Protein AF-A0A7J3ZJX0-F1 (afdb_monomer)

Solvent-accessible surface area (backbone atoms only — not comparable to full-atom values): 11238 Å² total; per-residue (Å²): 121,45,32,30,50,45,56,59,28,69,70,56,39,52,55,40,50,50,52,37,55,56,54,71,55,71,66,44,68,65,98,60,76,97,60,95,64,52,84,36,18,43,34,36,23,40,77,85,65,48,72,67,42,67,72,43,80,49,52,62,45,98,81,49,51,61,77,70,50,46,50,53,51,54,28,50,48,68,78,39,88,50,36,71,34,36,31,31,3,29,26,76,50,93,77,46,28,18,33,21,31,29,43,72,89,38,68,57,46,74,54,74,33,40,68,68,53,52,50,54,50,51,45,54,58,69,70,47,59,55,74,40,60,39,38,25,30,37,21,44,94,90,42,38,68,60,35,50,53,53,38,50,52,42,30,71,77,57,73,38,56,61,42,79,38,76,59,86,64,83,69,75,84,85,78,68,54,68,66,58,54,63,48,55,71,38,73,54,38,48,47,0,43,51,35,40,68,56,76,83,82,128

Structure (mmCIF, N/CA/C/O backbone):
data_AF-A0A7J3ZJX0-F1
#
_entry.id   AF-A0A7J3ZJX0-F1
#
loop_
_atom_site.group_PDB
_atom_site.id
_atom_site.type_symbol
_atom_site.label_atom_id
_atom_site.label_alt_id
_atom_site.label_comp_id
_atom_site.label_asym_id
_atom_site.label_entity_id
_atom_site.label_seq_id
_atom_site.pdbx_PDB_ins_code
_atom_site.Cartn_x
_atom_site.Cartn_y
_atom_site.Cartn_z
_atom_site.occupancy
_atom_site.B_iso_or_equiv
_atom_site.auth_seq_id
_atom_site.auth_comp_id
_atom_site.auth_asym_id
_atom_site.auth_atom_id
_atom_site.pdbx_PDB_model_num
ATOM 1 N N . MET A 1 1 ? -18.545 -9.000 7.083 1.00 61.09 1 MET A N 1
ATOM 2 C CA . MET A 1 1 ? -18.419 -8.241 8.341 1.00 61.09 1 MET A CA 1
ATOM 3 C C . MET A 1 1 ? -18.329 -6.756 8.022 1.00 61.09 1 MET A C 1
ATOM 5 O O . MET A 1 1 ? -17.666 -6.407 7.046 1.00 61.09 1 MET A O 1
ATOM 9 N N . VAL A 1 2 ? -19.044 -5.906 8.759 1.00 62.06 2 VAL A N 1
ATOM 10 C CA . VAL A 1 2 ? -19.057 -4.448 8.549 1.00 62.06 2 VAL A CA 1
ATOM 11 C C . VAL A 1 2 ? -18.420 -3.804 9.768 1.00 62.06 2 VAL A C 1
ATOM 13 O O . VAL A 1 2 ? -18.942 -3.954 10.864 1.00 62.06 2 VAL A O 1
ATOM 16 N N . VAL A 1 3 ? -17.316 -3.083 9.570 1.00 68.38 3 VAL A N 1
ATOM 17 C CA . VAL A 1 3 ? -16.652 -2.356 10.657 1.00 68.38 3 VAL A CA 1
ATOM 18 C C . VAL A 1 3 ? -17.338 -1.011 10.859 1.00 68.38 3 VAL A C 1
ATOM 20 O O . VAL A 1 3 ? -17.656 -0.307 9.897 1.00 68.38 3 VAL A O 1
ATOM 23 N N . VAL A 1 4 ? -17.562 -0.641 12.113 1.00 65.94 4 VAL A N 1
ATOM 24 C CA . VAL A 1 4 ? -18.000 0.694 12.512 1.00 65.94 4 VAL A CA 1
ATOM 25 C C . VAL A 1 4 ? -16.765 1.509 12.880 1.00 65.94 4 VAL A C 1
ATOM 27 O O . VAL A 1 4 ? -15.948 1.070 13.687 1.00 65.94 4 VAL A O 1
ATOM 30 N N . VAL A 1 5 ? -16.625 2.693 12.287 1.00 71.25 5 VAL A N 1
ATOM 31 C CA . VAL A 1 5 ? -15.487 3.590 12.503 1.00 71.25 5 VAL A CA 1
ATOM 32 C C . VAL A 1 5 ? -15.982 4.878 13.147 1.00 71.25 5 VAL A C 1
ATOM 34 O O . VAL A 1 5 ? -16.801 5.600 12.579 1.00 71.25 5 VAL A O 1
ATOM 37 N N . ALA A 1 6 ? -15.449 5.176 14.325 1.00 67.56 6 ALA A N 1
ATOM 38 C CA . ALA A 1 6 ? -15.690 6.403 15.066 1.00 67.56 6 ALA A CA 1
ATOM 39 C C . ALA A 1 6 ? -14.419 7.257 15.062 1.00 67.56 6 ALA A C 1
ATOM 41 O O . ALA A 1 6 ? -13.360 6.765 15.439 1.00 67.56 6 ALA A O 1
ATOM 42 N N . VAL A 1 7 ? -14.511 8.525 14.645 1.00 68.00 7 VAL A N 1
ATOM 43 C CA . VAL A 1 7 ? -13.369 9.455 14.610 1.00 68.00 7 VAL A CA 1
ATOM 44 C C . VAL A 1 7 ? -13.776 10.786 15.226 1.00 68.00 7 VAL A C 1
ATOM 46 O O . VAL A 1 7 ? -14.720 11.419 14.761 1.00 68.00 7 VAL A O 1
ATOM 49 N N . VAL A 1 8 ? -13.045 11.236 16.245 1.00 65.94 8 VAL A N 1
ATOM 50 C CA . VAL A 1 8 ? -13.408 12.456 16.990 1.00 65.94 8 VAL A CA 1
ATOM 51 C C . VAL A 1 8 ? -12.958 13.738 16.273 1.00 65.94 8 VAL A C 1
ATOM 53 O O . VAL A 1 8 ? -13.567 14.791 16.437 1.00 65.94 8 VAL A O 1
ATOM 56 N N . ASN A 1 9 ? -11.903 13.683 15.448 1.00 69.12 9 ASN A N 1
ATOM 57 C CA . ASN A 1 9 ? -11.441 14.834 14.659 1.00 69.12 9 ASN A CA 1
ATOM 58 C C . ASN A 1 9 ? -12.080 14.857 13.249 1.00 69.12 9 ASN A C 1
ATOM 60 O O . ASN A 1 9 ? -11.816 13.946 12.459 1.00 69.12 9 ASN A O 1
ATOM 64 N N . PRO A 1 10 ? -12.812 15.924 12.860 1.00 69.25 10 PRO A N 1
ATOM 65 C CA . PRO A 1 10 ? -13.463 16.009 11.548 1.00 69.25 10 PRO A CA 1
ATOM 66 C C . PRO A 1 10 ? -12.514 15.945 10.340 1.00 69.25 10 PRO A C 1
ATOM 68 O O . PRO A 1 10 ? -12.839 15.325 9.330 1.00 69.25 10 PRO A O 1
ATOM 71 N N . ARG A 1 11 ? -11.321 16.553 10.414 1.00 70.81 11 ARG A N 1
ATOM 72 C CA . ARG A 1 11 ? -10.334 16.517 9.316 1.00 70.81 11 ARG A CA 1
ATOM 73 C C . ARG A 1 11 ? -9.742 15.119 9.154 1.00 70.81 11 ARG A C 1
ATOM 75 O O . ARG A 1 11 ? -9.608 14.640 8.031 1.00 70.81 11 ARG A O 1
ATOM 82 N N . ALA A 1 12 ? -9.412 14.461 10.265 1.00 70.19 12 ALA A N 1
ATOM 83 C CA . ALA A 1 12 ? -8.942 13.077 10.257 1.00 70.19 12 ALA A CA 1
ATOM 84 C C . ALA A 1 12 ? -10.014 12.131 9.701 1.00 70.19 12 ALA A C 1
ATOM 86 O O . ALA A 1 12 ? -9.705 11.262 8.888 1.00 70.19 12 ALA A O 1
ATOM 87 N N . PHE A 1 13 ? -11.277 12.357 10.075 1.00 76.25 13 PHE A N 1
ATOM 88 C CA . PHE A 1 13 ? -12.414 11.595 9.574 1.00 76.25 13 PHE A CA 1
ATOM 89 C C . PHE A 1 13 ? -12.549 11.693 8.054 1.00 76.25 13 PHE A C 1
ATOM 91 O O . PHE A 1 13 ? -12.689 10.667 7.394 1.00 76.25 13 PHE A O 1
ATOM 98 N N . VAL A 1 14 ? -12.463 12.901 7.483 1.00 77.62 14 VAL A N 1
ATOM 99 C CA . VAL A 1 14 ? -12.551 13.092 6.025 1.00 77.62 14 VAL A CA 1
ATOM 100 C C . VAL A 1 14 ? -11.437 12.334 5.304 1.00 77.62 14 VAL A C 1
ATOM 102 O O . VAL A 1 14 ? -11.733 11.577 4.381 1.00 77.62 14 VAL A O 1
ATOM 105 N N . ARG A 1 15 ? -10.186 12.458 5.764 1.00 76.81 15 ARG A N 1
ATOM 106 C CA . ARG A 1 15 ? -9.038 11.780 5.137 1.00 76.81 15 ARG A CA 1
ATOM 107 C C . ARG A 1 15 ? -9.135 10.258 5.251 1.00 76.81 15 ARG A C 1
ATOM 109 O O . ARG A 1 15 ? -8.887 9.554 4.277 1.00 76.81 15 ARG A O 1
ATOM 116 N N . LEU A 1 16 ? -9.528 9.743 6.419 1.00 79.12 16 LEU A N 1
ATOM 117 C CA . LEU A 1 16 ? -9.731 8.309 6.620 1.00 79.12 16 LEU A CA 1
ATOM 118 C C . LEU A 1 16 ? -10.874 7.785 5.748 1.00 79.12 16 LEU A C 1
ATOM 120 O O . LEU A 1 16 ? -10.710 6.777 5.070 1.00 79.12 16 LEU A O 1
ATOM 124 N N . ARG A 1 17 ? -12.009 8.492 5.702 1.00 82.25 17 ARG A N 1
ATOM 125 C CA . ARG A 1 17 ? -13.135 8.163 4.819 1.00 82.25 17 ARG A CA 1
ATOM 126 C C . ARG A 1 17 ? -12.700 8.078 3.364 1.00 82.25 17 ARG A C 1
ATOM 128 O O . ARG A 1 17 ? -13.092 7.143 2.673 1.00 82.25 17 ARG A O 1
ATOM 135 N N . GLU A 1 18 ? -11.946 9.060 2.884 1.00 82.50 18 GLU A N 1
ATOM 136 C CA . GLU A 1 18 ? -11.461 9.087 1.503 1.00 82.50 18 GLU A CA 1
ATOM 137 C C . GLU A 1 18 ? -10.536 7.908 1.210 1.00 82.50 18 GLU A C 1
ATOM 139 O O . GLU A 1 18 ? -10.727 7.240 0.195 1.00 82.50 18 GLU A O 1
ATOM 144 N N . ALA A 1 19 ? -9.617 7.579 2.121 1.00 82.38 19 ALA A N 1
ATOM 145 C CA . ALA A 1 19 ? -8.753 6.410 1.980 1.00 82.38 19 ALA A CA 1
ATOM 146 C C . ALA A 1 19 ? -9.547 5.093 1.979 1.00 82.38 19 ALA A C 1
ATOM 148 O O . ALA A 1 19 ? -9.358 4.266 1.092 1.00 82.38 19 ALA A O 1
ATOM 149 N N . LEU A 1 20 ? -10.482 4.910 2.919 1.00 83.44 20 LEU A N 1
ATOM 150 C CA . LEU A 1 20 ? -11.306 3.700 3.006 1.00 83.44 20 LEU A CA 1
ATOM 151 C C . LEU A 1 20 ? -12.207 3.528 1.778 1.00 83.44 20 LEU A C 1
ATOM 153 O O . LEU A 1 20 ? -12.259 2.441 1.202 1.00 83.44 20 LEU A O 1
ATOM 157 N N . ARG A 1 21 ? -12.865 4.604 1.323 1.00 83.31 21 ARG A N 1
ATOM 158 C CA . ARG A 1 21 ? -13.655 4.593 0.080 1.00 83.31 21 ARG A CA 1
ATOM 159 C C . ARG A 1 21 ? -12.774 4.328 -1.136 1.00 83.31 21 ARG A C 1
ATOM 161 O O . ARG A 1 21 ? -13.152 3.537 -1.993 1.00 83.31 21 ARG A O 1
ATOM 168 N N . GLY A 1 22 ? -11.595 4.943 -1.184 1.00 80.50 22 GLY A N 1
ATOM 169 C CA . GLY A 1 22 ? -10.592 4.742 -2.228 1.00 80.50 22 GLY A CA 1
ATOM 170 C C . GLY A 1 22 ? -9.966 3.346 -2.241 1.00 80.50 22 GLY A C 1
ATOM 171 O O . GLY A 1 22 ? -9.249 3.040 -3.195 1.00 80.50 22 GLY A O 1
ATOM 172 N N . LEU A 1 23 ? -10.243 2.524 -1.220 1.00 83.62 23 LEU A N 1
ATOM 173 C CA . LEU A 1 23 ? -9.885 1.106 -1.092 1.00 83.62 23 LEU A CA 1
ATOM 174 C C . LEU A 1 23 ? -11.114 0.171 -1.122 1.00 83.62 23 LEU A C 1
ATOM 176 O O . LEU A 1 23 ? -10.976 -1.035 -0.937 1.00 83.62 23 LEU A O 1
ATOM 180 N N . GLY A 1 24 ? -12.312 0.705 -1.397 1.00 79.69 24 GLY A N 1
ATOM 181 C CA . GLY A 1 24 ? -13.536 -0.083 -1.561 1.00 79.69 24 GLY A CA 1
ATOM 182 C C . GLY A 1 24 ? -14.047 -0.702 -0.259 1.00 79.69 24 GLY A C 1
ATOM 183 O O . GLY A 1 24 ? -14.857 -1.628 -0.292 1.00 79.69 24 GLY A O 1
ATOM 184 N N . LEU A 1 25 ? -13.578 -0.217 0.894 1.00 81.38 25 LEU A N 1
ATOM 185 C CA . LEU A 1 25 ? -13.969 -0.756 2.187 1.00 81.38 25 LEU A CA 1
ATOM 186 C C . LEU A 1 25 ? -15.330 -0.193 2.607 1.00 81.38 25 LEU A C 1
ATOM 188 O O . LEU A 1 25 ? -15.512 1.018 2.738 1.00 81.38 25 LEU A O 1
ATOM 192 N N . VAL A 1 26 ? -16.286 -1.092 2.845 1.00 80.31 26 VAL A N 1
ATOM 193 C CA . VAL A 1 26 ? -17.600 -0.748 3.397 1.00 80.31 26 VAL A CA 1
ATOM 194 C C . VAL A 1 26 ? -17.487 -0.647 4.915 1.00 80.31 26 VAL A C 1
ATOM 196 O O . VAL A 1 26 ? -17.068 -1.597 5.577 1.00 80.31 26 VAL A O 1
ATOM 199 N N . TYR A 1 27 ? -17.884 0.497 5.463 1.00 76.38 27 TYR A N 1
ATOM 200 C CA . TYR A 1 27 ? -17.902 0.755 6.898 1.00 76.38 27 TYR A CA 1
ATOM 201 C C . TYR A 1 27 ? -19.131 1.584 7.283 1.00 76.38 27 TYR A C 1
ATOM 203 O O . TYR A 1 27 ? -19.761 2.217 6.432 1.00 76.38 27 TYR A O 1
ATOM 211 N N . LYS A 1 28 ? -19.472 1.576 8.571 1.00 75.31 28 LYS A N 1
ATOM 212 C CA . LYS A 1 28 ? -20.529 2.412 9.153 1.00 75.31 28 LYS A CA 1
ATOM 213 C C . LYS A 1 28 ? -19.925 3.478 10.058 1.00 75.31 28 LYS A C 1
ATOM 215 O O . LYS A 1 28 ? -18.863 3.278 10.638 1.00 75.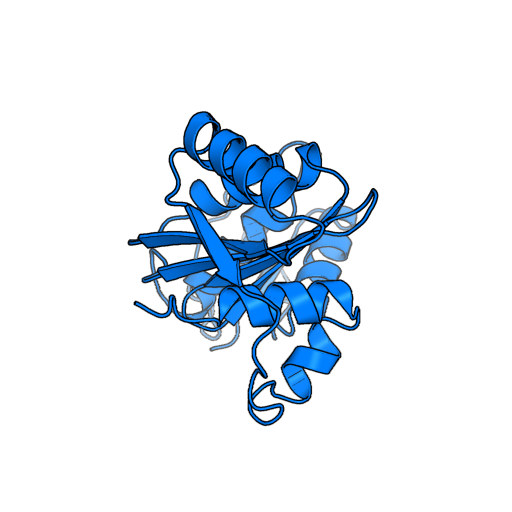31 28 LYS A O 1
ATOM 220 N N . VAL A 1 29 ? -20.621 4.599 10.190 1.00 76.69 29 VAL A N 1
ATOM 221 C CA . VAL A 1 29 ? -20.308 5.646 11.169 1.00 76.69 29 VAL A CA 1
ATOM 222 C C . VAL A 1 29 ? -21.460 5.655 12.164 1.00 76.69 29 VAL A C 1
ATOM 224 O O . VAL A 1 29 ? -22.605 5.694 11.713 1.00 76.69 29 VAL A O 1
ATOM 227 N N . PRO A 1 30 ? -21.204 5.547 13.474 1.00 70.38 30 PRO A N 1
ATOM 228 C CA . PRO A 1 30 ? -22.279 5.514 14.450 1.00 70.38 30 PRO A CA 1
ATOM 229 C C . PRO A 1 30 ? -22.837 6.927 14.666 1.00 70.38 30 PRO A C 1
ATOM 231 O O . PRO A 1 30 ? -22.084 7.901 14.651 1.00 70.38 30 PRO A O 1
ATOM 234 N N . ASP A 1 31 ? -24.144 7.038 14.919 1.00 68.06 31 ASP A N 1
ATOM 235 C CA . ASP A 1 31 ? -24.803 8.329 15.185 1.00 68.06 31 ASP A CA 1
ATOM 236 C C . ASP A 1 31 ? -24.306 8.986 16.480 1.00 68.06 31 ASP A C 1
ATOM 238 O O . ASP A 1 31 ? -24.386 10.203 16.656 1.00 68.06 31 ASP A O 1
ATOM 242 N N . ARG A 1 32 ? -23.805 8.170 17.414 1.00 67.12 32 ARG A N 1
ATOM 243 C CA . ARG A 1 32 ? -23.225 8.595 18.689 1.00 67.12 32 ARG A CA 1
ATOM 244 C C . ARG A 1 32 ? -21.995 7.757 18.996 1.00 67.12 32 ARG A C 1
ATOM 246 O O . ARG A 1 32 ? -21.961 6.566 18.696 1.00 67.12 32 ARG A O 1
ATOM 253 N N . LEU A 1 33 ? -21.001 8.374 19.626 1.00 64.69 33 LEU A N 1
ATOM 254 C CA . LEU A 1 33 ? -19.852 7.650 20.153 1.00 64.69 33 LEU A CA 1
ATOM 255 C C . LEU A 1 33 ? -20.305 6.851 21.384 1.00 64.69 33 LEU A C 1
ATOM 257 O O . LEU A 1 33 ? -20.827 7.458 22.317 1.00 64.69 33 LEU A O 1
ATOM 261 N N . PRO A 1 34 ? -20.120 5.521 21.419 1.00 60.94 34 PRO A N 1
ATOM 262 C CA . PRO A 1 34 ? -20.515 4.725 22.579 1.00 60.94 34 PRO A CA 1
ATOM 263 C C . PRO A 1 34 ? -19.570 4.897 23.787 1.00 60.94 34 PRO A C 1
ATOM 265 O O . PRO A 1 34 ? -19.819 4.306 24.831 1.00 60.94 34 PRO A O 1
ATOM 268 N N . TYR A 1 35 ? -18.505 5.703 23.659 1.00 63.69 35 TYR A N 1
ATOM 269 C CA . TYR A 1 35 ? -17.498 5.975 24.690 1.00 63.69 35 TYR A CA 1
ATOM 270 C C . TYR A 1 35 ? -16.981 7.417 24.600 1.00 63.69 35 TYR A C 1
ATOM 272 O O . TYR A 1 35 ? -17.070 8.063 23.552 1.00 63.69 35 TYR A O 1
ATOM 280 N N . GLU A 1 36 ? -16.361 7.890 25.681 1.00 66.44 36 GLU A N 1
ATOM 281 C CA . GLU A 1 36 ? -15.629 9.159 25.730 1.00 66.44 36 GLU A CA 1
ATOM 282 C C . GLU A 1 36 ? -14.258 9.032 25.042 1.00 66.44 36 GLU A C 1
ATOM 284 O O . GLU A 1 36 ? -13.223 8.917 25.695 1.00 66.44 36 GLU A O 1
ATOM 289 N N . CYS A 1 37 ? -14.230 9.040 23.708 1.00 66.31 37 CYS A N 1
ATOM 290 C CA . CYS A 1 37 ? -12.967 9.195 22.984 1.00 66.31 37 CYS A CA 1
ATOM 291 C C . CYS A 1 37 ? -12.569 10.691 22.924 1.00 66.31 37 CYS A C 1
ATOM 293 O O . CYS A 1 37 ? -13.406 11.580 22.734 1.00 66.31 37 CYS A O 1
ATOM 295 N N . LYS A 1 38 ? -11.273 10.989 23.049 1.00 65.06 38 LYS A N 1
ATOM 296 C CA . LYS A 1 38 ? -10.720 12.355 22.990 1.00 65.06 38 LYS A CA 1
ATOM 297 C C . LYS A 1 38 ? -10.564 12.851 21.546 1.00 65.06 38 LYS A C 1
ATOM 299 O O . LYS A 1 38 ? -10.527 12.053 20.607 1.00 65.06 38 LYS A O 1
ATOM 304 N N . PRO A 1 39 ? -10.405 14.170 21.324 1.00 62.47 39 PRO A N 1
ATOM 305 C CA . PRO A 1 39 ? -10.048 14.693 20.010 1.00 62.47 39 PRO A CA 1
ATOM 306 C C . PRO A 1 39 ? -8.841 13.966 19.400 1.00 62.47 39 PRO A C 1
ATOM 308 O O . PRO A 1 39 ? -7.803 13.818 20.045 1.00 62.47 39 PRO A O 1
ATOM 311 N N . ASN A 1 40 ? -8.979 13.588 18.125 1.00 58.59 40 ASN A N 1
ATOM 312 C CA . ASN A 1 40 ? -8.038 12.792 17.322 1.00 58.59 40 ASN A CA 1
ATOM 313 C C . ASN A 1 40 ? -8.031 11.283 17.571 1.00 58.59 40 ASN A C 1
ATOM 315 O O . ASN A 1 40 ? -7.334 10.606 16.834 1.00 58.59 40 ASN A O 1
ATOM 319 N N . GLU A 1 41 ? -8.803 10.744 18.511 1.00 66.69 41 GLU A N 1
ATOM 320 C CA . GLU A 1 41 ? -8.867 9.293 18.713 1.00 66.69 41 GLU A CA 1
ATOM 321 C C . GLU A 1 41 ? -9.796 8.607 17.700 1.00 66.69 41 GLU A C 1
ATOM 323 O O . GLU A 1 41 ? -10.707 9.231 17.133 1.00 66.69 41 GLU A O 1
ATOM 328 N N . ILE A 1 42 ? -9.544 7.313 17.471 1.00 68.19 42 ILE A N 1
ATOM 329 C CA . ILE A 1 42 ? -10.337 6.448 16.593 1.00 68.19 42 ILE A CA 1
ATOM 330 C C . ILE A 1 42 ? -10.727 5.191 17.364 1.00 68.19 42 ILE A C 1
ATOM 332 O O . ILE A 1 42 ? -9.870 4.559 17.978 1.00 68.19 42 ILE A O 1
ATOM 336 N N . ALA A 1 43 ? -11.997 4.803 17.269 1.00 67.50 43 ALA A N 1
ATOM 337 C CA . ALA A 1 43 ? -12.486 3.523 17.767 1.00 67.50 43 ALA A CA 1
ATOM 338 C C . ALA A 1 43 ? -13.071 2.680 16.627 1.00 67.50 43 ALA A C 1
ATOM 340 O O . ALA A 1 43 ? -13.677 3.210 15.687 1.00 67.50 43 ALA A O 1
ATOM 341 N N . LEU A 1 44 ? -12.856 1.365 16.715 1.00 69.56 44 LEU A N 1
ATOM 342 C CA . LEU A 1 44 ? -13.290 0.378 15.729 1.00 69.56 44 LEU A CA 1
ATOM 343 C C . LEU A 1 44 ? -14.197 -0.650 16.400 1.00 69.56 44 LEU A C 1
ATOM 345 O O . LEU A 1 44 ? -13.806 -1.268 17.392 1.00 69.56 44 LEU A O 1
ATOM 349 N N . TYR A 1 45 ? -15.374 -0.868 15.822 1.00 64.75 45 TYR A N 1
ATOM 350 C CA . TYR A 1 45 ? -16.332 -1.862 16.303 1.00 64.75 45 TYR A CA 1
ATOM 351 C C . TYR A 1 45 ? -16.711 -2.831 15.197 1.00 64.75 45 TYR A C 1
ATOM 353 O O . TYR A 1 45 ? -16.670 -2.490 14.013 1.00 64.75 45 TYR A O 1
ATOM 361 N N . ASP A 1 46 ? -17.111 -4.028 15.596 1.00 61.94 46 ASP A N 1
ATOM 362 C CA . ASP A 1 46 ? -17.809 -4.953 14.717 1.00 61.94 46 ASP A CA 1
ATOM 363 C C . ASP A 1 46 ? -19.285 -4.549 14.575 1.00 61.94 46 ASP A C 1
ATOM 365 O O . ASP A 1 46 ? -19.790 -3.672 15.281 1.00 61.94 46 ASP A O 1
ATOM 369 N N . VAL A 1 47 ? -19.992 -5.217 13.670 1.00 62.88 47 VAL A N 1
ATOM 370 C CA . VAL A 1 47 ? -21.418 -5.046 13.400 1.00 62.88 47 VAL A CA 1
ATOM 371 C C . VAL A 1 47 ? -22.281 -5.238 14.652 1.00 62.88 47 VAL A C 1
ATOM 373 O O . VAL A 1 47 ? -23.297 -4.559 14.778 1.00 62.88 47 VAL A O 1
ATOM 376 N N . ASP A 1 48 ? -21.835 -6.072 15.596 1.00 62.78 48 ASP A N 1
ATOM 377 C CA . ASP A 1 48 ? -22.520 -6.356 16.865 1.00 62.78 48 ASP A CA 1
ATOM 378 C C . ASP A 1 48 ? -22.157 -5.360 17.985 1.00 62.78 48 ASP A C 1
ATOM 380 O O . ASP A 1 48 ? -22.485 -5.569 19.151 1.00 62.78 48 ASP A O 1
ATOM 384 N N . GLY A 1 49 ? -21.426 -4.285 17.665 1.00 53.91 49 GLY A N 1
ATOM 385 C CA . GLY A 1 49 ? -20.968 -3.291 18.641 1.00 53.91 49 GLY A CA 1
ATOM 386 C C . GLY A 1 49 ? -19.818 -3.774 19.529 1.00 53.91 49 GLY A C 1
ATOM 387 O O . GLY A 1 49 ? -19.376 -3.040 20.412 1.00 53.91 49 GLY A O 1
ATOM 388 N N . THR A 1 50 ? -19.296 -4.979 19.278 1.00 55.97 50 THR A N 1
ATOM 389 C CA . THR A 1 50 ? -18.108 -5.488 19.967 1.00 55.97 50 THR A CA 1
ATOM 390 C C . THR A 1 50 ? -16.909 -4.634 19.585 1.00 55.97 50 THR A C 1
ATOM 392 O O . THR A 1 50 ? -16.637 -4.394 18.408 1.00 55.97 50 THR A O 1
ATOM 395 N N . VAL A 1 51 ? -16.196 -4.159 20.600 1.00 58.81 51 VAL A N 1
ATOM 396 C CA . VAL A 1 51 ? -14.997 -3.342 20.448 1.00 58.81 51 VAL A CA 1
ATOM 397 C C . VAL A 1 51 ? -13.895 -4.205 19.832 1.00 58.81 51 VAL A C 1
ATOM 399 O O . VAL A 1 51 ? -13.356 -5.091 20.487 1.00 58.81 51 VAL A O 1
ATOM 402 N N . LEU A 1 52 ? -13.561 -3.953 18.564 1.00 58.69 52 LEU A N 1
ATOM 403 C CA . LEU A 1 52 ? -12.453 -4.626 17.870 1.00 58.69 52 LEU A CA 1
ATOM 404 C C . LEU A 1 52 ? -11.102 -3.970 18.197 1.00 58.69 52 LEU A C 1
ATOM 406 O O . LEU A 1 52 ? -10.042 -4.550 17.962 1.00 58.69 52 LEU A O 1
ATOM 410 N N . GLY A 1 53 ? -11.138 -2.757 18.751 1.00 57.19 53 GLY A N 1
ATOM 411 C CA . GLY A 1 53 ? -9.998 -2.065 19.335 1.00 57.19 53 GLY A CA 1
ATOM 412 C C . GLY A 1 53 ? -10.461 -0.957 20.279 1.00 57.19 53 GLY A C 1
ATOM 413 O O . GLY A 1 53 ? -11.456 -0.292 20.009 1.00 57.19 53 GLY A O 1
ATOM 414 N N . GLU A 1 54 ? -9.757 -0.772 21.394 1.00 53.94 54 GLU A N 1
ATOM 415 C CA . GLU A 1 54 ? -10.055 0.263 22.399 1.00 53.94 54 GLU A CA 1
ATOM 416 C C . GLU A 1 54 ? -9.944 1.685 21.805 1.00 53.94 54 GLU A C 1
ATOM 418 O O . GLU A 1 54 ? -9.331 1.834 20.742 1.00 53.94 54 GLU A O 1
ATOM 423 N N . CYS A 1 55 ? -10.484 2.729 22.476 1.00 53.28 55 CYS A N 1
ATOM 424 C CA . CYS A 1 55 ? -10.117 4.135 22.195 1.00 53.28 55 CYS A CA 1
ATOM 425 C C . CYS A 1 55 ? -8.598 4.246 22.424 1.00 53.28 55 CYS A C 1
ATOM 427 O O . CYS A 1 55 ? -8.121 4.617 23.494 1.00 53.28 55 CYS A O 1
ATOM 429 N N . LYS A 1 56 ? -7.805 3.854 21.431 1.00 48.03 56 LYS A N 1
ATOM 430 C CA . LYS A 1 56 ? -6.386 4.131 21.414 1.00 48.03 56 LYS A CA 1
ATOM 431 C C . LYS A 1 56 ? -6.290 5.581 21.011 1.00 48.03 56 LYS A C 1
ATOM 433 O O . LYS A 1 56 ? -6.882 5.996 20.010 1.00 48.03 56 LYS A O 1
ATOM 438 N N . THR A 1 57 ? -5.508 6.337 21.768 1.00 38.91 57 THR A N 1
ATOM 439 C CA . THR A 1 57 ? -5.019 7.638 21.339 1.00 38.91 57 THR A CA 1
ATOM 440 C C . THR A 1 57 ? -4.096 7.444 20.136 1.00 38.91 57 THR A C 1
ATOM 442 O O . THR A 1 57 ? -2.887 7.603 20.233 1.00 38.91 57 THR A O 1
ATOM 445 N N . ILE A 1 58 ? -4.656 7.050 18.992 1.00 42.19 58 ILE A N 1
ATOM 446 C CA . ILE A 1 58 ? -3.998 7.160 17.702 1.00 42.19 58 ILE A CA 1
ATOM 447 C C . ILE A 1 58 ? -4.026 8.646 17.446 1.00 42.19 58 ILE A C 1
ATOM 449 O O . ILE A 1 58 ? -5.056 9.195 17.068 1.00 42.19 58 ILE A O 1
ATOM 453 N N . ARG A 1 59 ? -2.933 9.338 17.757 1.00 35.81 59 ARG A N 1
ATOM 454 C CA . ARG A 1 59 ? -2.834 10.732 17.370 1.00 35.81 59 ARG A CA 1
ATOM 455 C C . ARG A 1 59 ? -2.769 10.712 15.853 1.00 35.81 59 ARG A C 1
ATOM 457 O O . ARG A 1 59 ? -1.678 10.654 15.303 1.00 35.81 59 ARG A O 1
ATOM 464 N N . VAL A 1 60 ? -3.898 10.967 15.188 1.00 43.03 60 VAL A N 1
ATOM 465 C CA . VAL A 1 60 ? -3.897 11.545 13.832 1.00 43.03 60 VAL A CA 1
ATOM 466 C C . VAL A 1 60 ? -3.386 12.998 13.902 1.00 43.03 60 VAL A C 1
ATOM 468 O O . VAL A 1 60 ? -3.941 13.929 13.324 1.00 43.03 60 VAL A O 1
ATOM 471 N N . ALA A 1 61 ? -2.327 13.227 14.682 1.00 33.28 61 ALA A N 1
ATOM 472 C CA . ALA A 1 61 ? -1.357 14.248 14.391 1.00 33.28 61 ALA A CA 1
ATOM 473 C C . ALA A 1 61 ? -0.765 13.901 13.026 1.00 33.28 61 ALA A C 1
ATOM 475 O O . ALA A 1 61 ? -0.743 12.747 12.610 1.00 33.28 61 ALA A O 1
ATOM 476 N N . SER A 1 62 ? -0.217 14.894 12.352 1.00 40.81 62 SER A N 1
ATOM 477 C CA . SER A 1 62 ? 0.568 14.740 11.128 1.00 40.81 62 SER A CA 1
ATOM 478 C C . SER A 1 62 ? 1.648 13.634 11.144 1.00 40.81 62 SER A C 1
ATOM 480 O O . SER A 1 62 ? 2.222 13.386 10.089 1.00 40.81 62 SER A O 1
ATOM 482 N N . ALA A 1 63 ? 1.934 12.999 12.289 1.00 34.25 63 ALA A N 1
ATOM 483 C CA . ALA A 1 63 ? 2.926 11.944 12.471 1.00 34.25 63 ALA A CA 1
ATOM 484 C C . ALA A 1 63 ? 2.404 10.502 12.266 1.00 34.25 63 ALA A C 1
ATOM 486 O O . ALA A 1 63 ? 3.150 9.714 11.699 1.00 34.25 63 ALA A O 1
ATOM 487 N N . GLU A 1 64 ? 1.163 10.153 12.648 1.00 50.66 64 GLU A N 1
ATOM 488 C CA . GLU A 1 64 ? 0.560 8.848 12.294 1.00 50.66 64 GLU A CA 1
ATOM 489 C C . GLU A 1 64 ? -0.389 9.058 11.110 1.00 50.66 64 GLU A C 1
ATOM 491 O O . GLU A 1 64 ? -1.436 9.709 11.197 1.00 50.66 64 GLU A O 1
ATOM 496 N N . SER A 1 65 ? 0.026 8.568 9.946 1.00 63.31 65 SER A N 1
ATOM 497 C CA . SER A 1 65 ? -0.707 8.764 8.695 1.00 63.31 65 SER A CA 1
ATOM 498 C C . SER A 1 65 ? -1.951 7.868 8.622 1.00 63.31 65 SER A C 1
ATOM 500 O O . SER A 1 65 ? -1.988 6.776 9.185 1.00 63.31 65 SER A O 1
ATOM 502 N N . VAL A 1 66 ? -2.976 8.290 7.871 1.00 67.38 66 VAL A N 1
ATOM 503 C CA . VAL A 1 66 ? -4.159 7.458 7.552 1.00 67.38 66 VAL A CA 1
ATOM 504 C C . VAL A 1 66 ? -3.762 6.060 7.054 1.00 67.38 66 VAL A C 1
ATOM 506 O O . VAL A 1 66 ? -4.423 5.074 7.379 1.00 67.38 66 VAL A O 1
ATOM 509 N N . ASP A 1 67 ? -2.635 5.963 6.353 1.00 68.00 67 ASP A N 1
ATOM 510 C CA . ASP A 1 67 ? -2.081 4.720 5.819 1.00 68.00 67 ASP A CA 1
ATOM 511 C C . ASP A 1 67 ? -1.642 3.707 6.898 1.00 68.00 67 ASP A C 1
ATOM 513 O O . ASP A 1 67 ? -1.503 2.530 6.591 1.00 68.00 67 ASP A O 1
ATOM 517 N N . GLU A 1 68 ? -1.436 4.111 8.157 1.00 73.94 68 GLU A N 1
ATOM 518 C CA . GLU A 1 68 ? -1.135 3.195 9.279 1.00 73.94 68 GLU A CA 1
ATOM 519 C C . GLU A 1 68 ? -2.394 2.650 9.960 1.00 73.94 68 GLU A C 1
ATOM 521 O O . GLU A 1 68 ? -2.377 1.587 10.588 1.00 73.94 68 GLU A O 1
ATOM 526 N N . ILE A 1 69 ? -3.504 3.382 9.852 1.00 77.25 69 ILE A N 1
ATOM 527 C CA . ILE A 1 69 ? -4.798 2.994 10.420 1.00 77.25 69 ILE A CA 1
ATOM 528 C C . ILE A 1 69 ? -5.504 2.007 9.494 1.00 77.25 69 ILE A C 1
ATOM 530 O O . ILE A 1 69 ? -6.113 1.046 9.962 1.00 77.25 69 ILE A O 1
ATOM 534 N N . VAL A 1 70 ? -5.400 2.217 8.182 1.00 83.06 70 VAL A N 1
ATOM 535 C CA . VAL A 1 70 ? -6.063 1.387 7.171 1.00 83.06 70 VAL A CA 1
ATOM 536 C C . VAL A 1 70 ? -5.762 -0.114 7.350 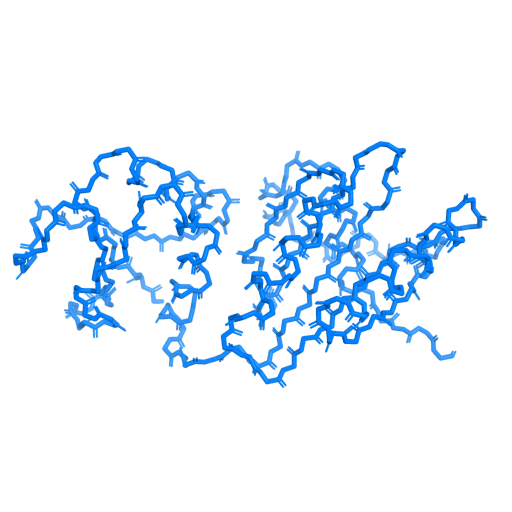1.00 83.06 70 VAL A C 1
ATOM 538 O O . VAL A 1 70 ? -6.722 -0.881 7.455 1.00 83.06 70 VAL A O 1
ATOM 541 N N . PRO A 1 71 ? -4.503 -0.580 7.486 1.00 86.00 71 PRO A N 1
ATOM 542 C CA . PRO A 1 71 ? -4.221 -2.004 7.680 1.00 86.00 71 PRO A CA 1
ATOM 543 C C . PRO A 1 71 ? -4.839 -2.572 8.961 1.00 86.00 71 PRO A C 1
ATOM 545 O O . PRO A 1 71 ? -5.317 -3.705 8.961 1.00 86.00 71 PRO A O 1
ATOM 548 N N . LYS A 1 72 ? -4.895 -1.778 10.042 1.00 81.19 72 LYS A N 1
ATOM 549 C CA . LYS A 1 72 ? -5.541 -2.172 11.306 1.00 81.19 72 LYS A CA 1
ATOM 550 C C . LYS A 1 72 ? -7.046 -2.375 11.117 1.00 81.19 72 LYS A C 1
ATOM 552 O O . LYS A 1 72 ? -7.598 -3.324 11.662 1.00 81.19 72 LYS A O 1
ATOM 557 N N . ILE A 1 73 ? -7.693 -1.534 10.306 1.00 81.25 73 ILE A N 1
ATOM 558 C CA . ILE A 1 73 ? -9.114 -1.679 9.955 1.00 81.25 73 ILE A CA 1
ATOM 559 C C . ILE A 1 73 ? -9.353 -2.962 9.154 1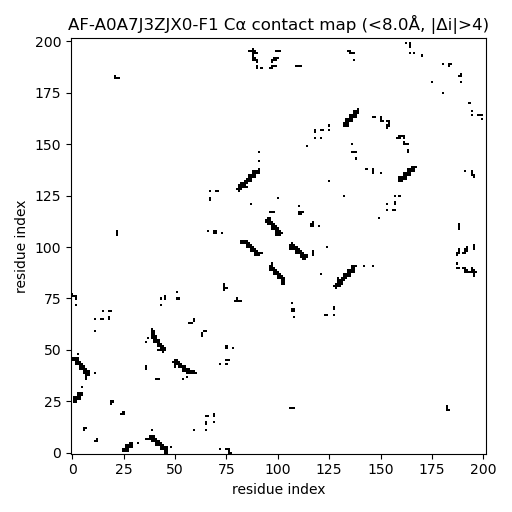.00 81.25 73 ILE A C 1
ATOM 561 O O . ILE A 1 73 ? -10.316 -3.670 9.432 1.00 81.25 73 ILE A O 1
ATOM 565 N N . PHE A 1 74 ? -8.479 -3.299 8.201 1.00 86.06 74 PHE A N 1
ATOM 566 C CA . PHE A 1 74 ? -8.584 -4.558 7.455 1.00 86.06 74 PHE A CA 1
ATOM 567 C C . PHE A 1 74 ? -8.411 -5.787 8.356 1.00 86.06 74 PHE A C 1
ATOM 569 O O . PHE A 1 74 ? -9.193 -6.728 8.253 1.00 86.06 74 PHE A O 1
ATOM 576 N N . LEU A 1 75 ? -7.439 -5.769 9.271 1.00 84.62 75 LEU A N 1
ATOM 577 C CA . LEU A 1 75 ? -7.245 -6.839 10.254 1.00 84.62 75 LEU A CA 1
ATOM 578 C C . LEU A 1 75 ? -8.464 -7.007 11.165 1.00 84.62 75 LEU A C 1
ATOM 580 O O . LEU A 1 75 ? -8.957 -8.122 11.328 1.00 84.62 75 LEU A O 1
ATOM 584 N N . ALA A 1 76 ? -8.987 -5.895 11.686 1.00 79.31 76 ALA A N 1
ATOM 585 C CA . ALA A 1 76 ? -10.194 -5.879 12.499 1.00 79.31 76 ALA A CA 1
ATOM 586 C C . ALA A 1 76 ? -11.401 -6.418 11.721 1.00 79.31 76 ALA A C 1
ATOM 588 O O . ALA A 1 76 ? -12.109 -7.272 12.235 1.00 79.31 76 ALA A O 1
ATOM 589 N N . LYS A 1 77 ? -11.595 -5.994 10.463 1.00 79.38 77 LYS A N 1
ATOM 590 C CA . LYS A 1 77 ? -12.692 -6.443 9.587 1.00 79.38 77 LYS A CA 1
ATOM 591 C C . LYS A 1 77 ? -12.704 -7.955 9.347 1.00 79.38 77 LYS A C 1
ATOM 593 O O . LYS A 1 77 ? -13.763 -8.520 9.095 1.00 79.38 77 LYS A O 1
ATOM 598 N N . GLU A 1 78 ? -11.542 -8.590 9.379 1.00 82.31 78 GLU A N 1
ATOM 599 C CA . GLU A 1 78 ? -11.394 -10.027 9.149 1.00 82.31 78 GLU A CA 1
ATOM 600 C C . GLU A 1 78 ? -11.183 -10.807 10.460 1.00 82.31 78 GLU A C 1
ATOM 602 O O . GLU A 1 78 ? -10.880 -11.997 10.413 1.00 82.31 78 GLU A O 1
ATOM 607 N N . SER A 1 79 ? -11.312 -10.153 11.624 1.00 78.81 79 SER A N 1
ATOM 608 C CA . SER A 1 79 ? -11.076 -10.737 12.954 1.00 78.81 79 SER A CA 1
ATOM 609 C C . SER A 1 79 ? -9.708 -11.420 13.082 1.00 78.81 79 SER A C 1
ATOM 611 O O . SER A 1 79 ? -9.562 -12.485 13.685 1.00 78.81 79 SER A O 1
ATOM 613 N N . LYS A 1 80 ? -8.675 -10.802 12.499 1.00 83.19 80 LYS A N 1
ATOM 614 C CA . LYS A 1 80 ? -7.290 -11.291 12.496 1.00 83.19 80 LYS A CA 1
ATOM 615 C C . LYS A 1 80 ? -6.385 -10.348 13.280 1.00 83.19 80 LYS A C 1
ATOM 617 O O . LYS A 1 80 ? -6.548 -9.137 13.248 1.00 83.19 80 LYS A O 1
ATOM 622 N N . GLN A 1 81 ? -5.353 -10.900 13.914 1.00 85.12 81 GLN A N 1
ATOM 623 C CA . GLN A 1 81 ? -4.308 -10.101 14.574 1.00 85.12 81 GLN A CA 1
ATOM 624 C C . GLN A 1 81 ? -3.139 -9.736 13.647 1.00 85.12 81 GLN A C 1
ATOM 626 O O . GLN A 1 81 ? -2.368 -8.830 13.952 1.00 85.12 81 GLN A O 1
ATOM 631 N N . ARG A 1 82 ? -2.976 -10.459 12.533 1.00 92.62 82 ARG A N 1
ATOM 632 C CA . ARG A 1 82 ? -1.906 -10.252 11.548 1.00 92.62 82 ARG A CA 1
ATOM 633 C C . ARG A 1 82 ? -2.303 -10.776 10.174 1.00 92.62 82 ARG A C 1
ATOM 635 O O . ARG A 1 82 ? -3.079 -11.728 10.088 1.00 92.62 82 ARG A O 1
ATOM 642 N N . PHE A 1 83 ? -1.711 -10.208 9.129 1.00 95.38 83 PHE A N 1
ATOM 643 C CA . PHE A 1 83 ? -1.829 -10.721 7.766 1.0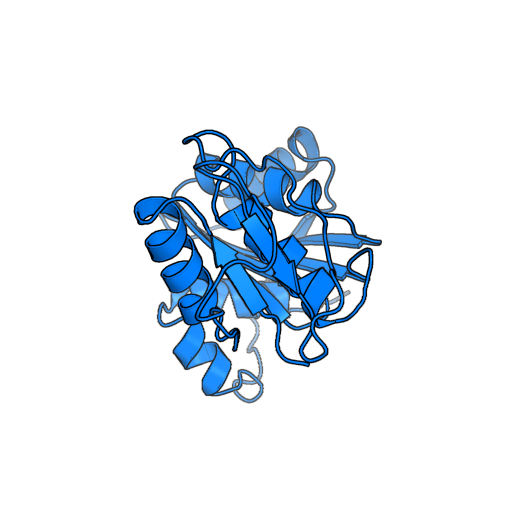0 95.38 83 PHE A CA 1
ATOM 644 C C . PHE A 1 83 ? -1.042 -12.029 7.629 1.00 95.38 83 PHE A C 1
ATOM 646 O O . PHE A 1 83 ? 0.041 -12.185 8.202 1.00 95.38 83 PHE A O 1
ATOM 653 N N . ALA A 1 84 ? -1.561 -12.988 6.868 1.00 95.69 84 ALA A N 1
ATOM 654 C CA . ALA A 1 84 ? -0.776 -14.156 6.484 1.00 95.69 84 ALA A CA 1
ATOM 655 C C . ALA A 1 84 ? 0.309 -13.756 5.474 1.00 95.69 84 ALA A C 1
ATOM 657 O O . ALA A 1 84 ? 1.448 -14.222 5.562 1.00 95.69 84 ALA A O 1
ATOM 658 N N . GLN A 1 85 ? -0.024 -12.847 4.560 1.00 95.62 85 GLN A N 1
ATOM 659 C CA . GLN A 1 85 ? 0.903 -12.373 3.547 1.00 95.62 85 GLN A CA 1
ATOM 660 C C . GLN A 1 85 ? 0.649 -10.909 3.206 1.00 95.62 85 GLN A C 1
ATOM 662 O O . GLN A 1 85 ? -0.488 -10.504 2.958 1.00 95.62 85 GLN A O 1
ATOM 667 N N . LEU A 1 86 ? 1.736 -10.147 3.147 1.00 97.12 86 LEU A N 1
ATOM 668 C CA . LEU A 1 86 ? 1.804 -8.849 2.498 1.00 97.12 86 LEU A CA 1
ATOM 669 C C . LEU A 1 86 ? 2.622 -8.973 1.211 1.00 97.12 86 LEU A C 1
ATOM 671 O O . LEU A 1 86 ? 3.685 -9.596 1.189 1.00 97.12 86 LEU A O 1
ATOM 675 N N . ILE A 1 87 ? 2.140 -8.357 0.139 1.00 97.38 87 ILE A N 1
ATOM 676 C CA . ILE A 1 87 ? 2.876 -8.222 -1.117 1.00 97.38 87 ILE A CA 1
ATOM 677 C C . ILE A 1 87 ? 2.810 -6.768 -1.551 1.00 97.38 87 ILE A C 1
ATOM 679 O O . ILE A 1 87 ? 1.718 -6.237 -1.741 1.00 97.38 87 ILE A O 1
ATOM 683 N N . ALA A 1 88 ? 3.961 -6.133 -1.745 1.00 97.69 88 ALA A N 1
ATOM 684 C CA . ALA A 1 88 ? 4.032 -4.845 -2.419 1.00 97.69 88 ALA A CA 1
ATOM 685 C C . ALA A 1 88 ? 4.460 -5.056 -3.871 1.00 97.69 88 ALA A C 1
ATOM 687 O O . ALA A 1 88 ? 5.465 -5.712 -4.117 1.00 97.69 88 ALA A O 1
ATOM 688 N N . GLY A 1 89 ? 3.718 -4.506 -4.825 1.00 97.38 89 GLY A N 1
ATOM 689 C CA . GLY A 1 89 ? 4.155 -4.393 -6.214 1.00 97.38 89 GLY A CA 1
ATOM 690 C C . GLY A 1 89 ? 4.542 -2.957 -6.519 1.00 97.38 89 GLY A C 1
ATOM 691 O O . GLY A 1 89 ? 3.825 -2.042 -6.114 1.00 97.38 89 GLY A O 1
ATOM 692 N N . ILE A 1 90 ? 5.671 -2.768 -7.198 1.00 97.38 90 ILE A N 1
ATOM 693 C CA . ILE A 1 90 ? 6.222 -1.461 -7.556 1.00 97.38 90 ILE A CA 1
ATOM 694 C C . ILE A 1 90 ? 6.413 -1.398 -9.065 1.00 97.38 90 ILE A C 1
ATOM 696 O O . ILE A 1 90 ? 7.147 -2.210 -9.622 1.00 97.38 90 ILE A O 1
ATOM 700 N N . ASP A 1 91 ? 5.783 -0.409 -9.688 1.00 95.75 91 ASP A N 1
ATOM 701 C CA . ASP A 1 91 ? 5.946 -0.065 -11.098 1.00 95.75 91 ASP A CA 1
ATOM 702 C C . ASP A 1 91 ? 6.855 1.164 -11.241 1.00 95.75 91 ASP A C 1
ATOM 704 O O . ASP A 1 91 ? 6.651 2.195 -10.583 1.00 95.75 91 ASP A O 1
ATOM 708 N N . LEU A 1 92 ? 7.898 1.044 -12.065 1.00 93.88 92 LEU A N 1
ATOM 709 C CA . LEU A 1 92 ? 8.937 2.062 -12.193 1.00 93.88 92 LEU A CA 1
ATOM 710 C C . LEU A 1 92 ? 8.666 3.014 -13.358 1.00 93.88 92 LEU A C 1
ATOM 712 O O . LEU A 1 92 ? 9.039 2.741 -14.497 1.00 93.88 92 LEU A O 1
ATOM 716 N N . GLY A 1 93 ? 8.148 4.204 -13.054 1.00 87.25 93 GLY A N 1
ATOM 717 C CA . GLY A 1 93 ? 8.133 5.310 -14.011 1.00 87.25 93 GLY A CA 1
ATOM 718 C C . GLY A 1 93 ? 9.464 6.073 -14.119 1.00 87.25 93 GLY A C 1
ATOM 719 O O . GLY A 1 93 ? 10.477 5.757 -13.484 1.00 87.25 93 GLY A O 1
ATOM 720 N N . GLY A 1 94 ? 9.461 7.127 -14.942 1.00 83.75 94 GLY A N 1
ATOM 721 C CA . GLY A 1 94 ? 10.609 8.024 -15.122 1.00 83.75 94 GLY A CA 1
ATOM 722 C C . GLY A 1 94 ? 11.003 8.721 -13.816 1.00 83.75 94 GLY A C 1
ATOM 723 O O . GLY A 1 94 ? 12.050 8.418 -13.249 1.00 83.75 94 GLY A O 1
ATOM 724 N N . SER A 1 95 ? 10.136 9.607 -13.317 1.00 84.56 95 SER A N 1
ATOM 725 C CA . SER A 1 95 ? 10.331 10.378 -12.073 1.00 84.56 95 SER A CA 1
ATOM 726 C C . SER A 1 95 ? 9.396 9.972 -10.930 1.00 84.56 95 SER A C 1
ATOM 728 O O . SER A 1 95 ? 9.632 10.321 -9.775 1.00 84.56 95 SER A O 1
ATOM 730 N N . THR A 1 96 ? 8.315 9.263 -11.250 1.00 92.81 96 THR A N 1
ATOM 731 C CA . THR A 1 96 ? 7.276 8.849 -10.306 1.00 92.81 96 THR A CA 1
ATOM 732 C C . THR A 1 96 ? 7.084 7.349 -10.431 1.00 92.81 96 THR A C 1
ATOM 734 O O . THR A 1 96 ? 6.886 6.842 -11.530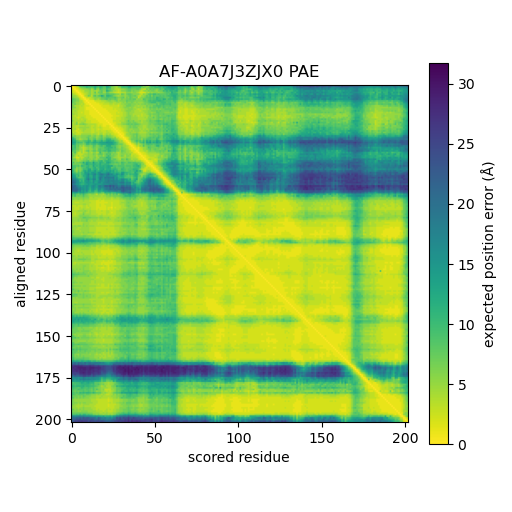 1.00 92.81 96 THR A O 1
ATOM 737 N N . HIS A 1 97 ? 7.139 6.650 -9.309 1.00 94.75 97 HIS A N 1
ATOM 738 C CA . HIS A 1 97 ? 6.880 5.223 -9.197 1.00 94.75 97 HIS A CA 1
ATOM 739 C C . HIS A 1 97 ? 5.507 5.011 -8.577 1.00 94.75 97 HIS A C 1
ATOM 741 O O . HIS A 1 97 ? 5.044 5.833 -7.782 1.00 94.75 97 HIS A O 1
ATOM 747 N N . ALA A 1 98 ? 4.865 3.907 -8.926 1.00 96.31 98 ALA A N 1
ATOM 748 C CA . ALA A 1 98 ? 3.617 3.475 -8.321 1.00 96.31 98 ALA A CA 1
ATOM 749 C C . ALA A 1 98 ? 3.882 2.289 -7.396 1.00 96.31 98 ALA A C 1
ATOM 751 O O . ALA A 1 98 ? 4.650 1.395 -7.735 1.00 96.31 98 ALA A O 1
ATOM 752 N N . ILE A 1 99 ? 3.229 2.267 -6.235 1.00 96.88 99 ILE A N 1
ATOM 753 C CA . ILE A 1 99 ? 3.239 1.129 -5.315 1.00 96.88 99 ILE A CA 1
ATOM 754 C C . ILE A 1 99 ? 1.813 0.742 -4.950 1.00 96.88 99 ILE A C 1
ATOM 756 O O . ILE A 1 99 ? 0.977 1.600 -4.663 1.00 96.88 99 ILE A O 1
ATOM 760 N N . VAL A 1 100 ? 1.551 -0.561 -4.925 1.00 95.81 100 VAL A N 1
ATOM 761 C CA . VAL A 1 100 ? 0.322 -1.149 -4.388 1.00 95.81 100 VAL A CA 1
ATOM 762 C C . VAL A 1 100 ? 0.692 -2.224 -3.381 1.00 95.81 100 VAL A C 1
ATOM 764 O O . VAL A 1 100 ? 1.536 -3.069 -3.665 1.00 95.81 100 VAL A O 1
ATOM 767 N N . VAL A 1 101 ? 0.042 -2.207 -2.219 1.00 95.38 101 VAL A N 1
ATOM 768 C CA . VAL A 1 101 ? 0.214 -3.217 -1.172 1.00 95.38 101 VAL A CA 1
ATOM 769 C C . VAL A 1 101 ? -1.050 -4.057 -1.061 1.00 95.38 101 VAL A C 1
ATOM 771 O O . VAL A 1 101 ? -2.155 -3.535 -0.893 1.00 95.38 101 VAL A O 1
ATOM 774 N N . ILE A 1 102 ? -0.869 -5.370 -1.150 1.00 95.00 102 ILE A N 1
ATOM 775 C CA . ILE A 1 102 ? -1.906 -6.387 -1.034 1.00 95.00 102 ILE A CA 1
ATOM 776 C C . ILE A 1 102 ? -1.692 -7.138 0.280 1.00 95.00 102 ILE A C 1
ATOM 778 O O . ILE A 1 102 ? -0.616 -7.688 0.499 1.00 95.00 102 ILE A O 1
ATOM 782 N N . GLY A 1 103 ? -2.713 -7.180 1.134 1.00 94.44 103 GLY A N 1
ATOM 783 C CA . GLY A 1 103 ? -2.760 -8.013 2.332 1.00 94.44 103 GLY A CA 1
ATOM 784 C C . GLY A 1 103 ? -3.820 -9.096 2.186 1.00 94.44 103 GLY A C 1
ATOM 785 O O . GLY A 1 103 ? -4.982 -8.783 1.935 1.00 94.44 103 GLY A O 1
ATOM 786 N N . ASP A 1 104 ? -3.425 -10.365 2.309 1.00 92.88 104 ASP A N 1
ATOM 787 C CA . ASP A 1 104 ? -4.310 -11.535 2.171 1.00 92.88 104 ASP A CA 1
ATOM 788 C C . ASP A 1 104 ? -5.220 -11.473 0.917 1.00 92.88 104 ASP A C 1
ATOM 790 O O . ASP A 1 104 ? -6.414 -11.767 0.967 1.00 92.88 104 ASP A O 1
ATOM 794 N N . GLY A 1 105 ? -4.667 -11.032 -0.219 1.00 89.44 105 GLY A N 1
ATOM 795 C CA . GLY A 1 105 ? -5.389 -10.905 -1.494 1.00 89.44 105 GLY A CA 1
ATOM 796 C C . GLY A 1 105 ? -6.203 -9.615 -1.675 1.00 89.44 105 GLY A C 1
ATOM 797 O O . GLY A 1 105 ? -6.761 -9.400 -2.749 1.00 89.44 105 GLY A O 1
ATOM 798 N N . THR A 1 106 ? -6.240 -8.729 -0.676 1.00 89.88 106 THR A N 1
ATOM 799 C CA . THR A 1 106 ? -6.977 -7.455 -0.726 1.00 89.88 106 THR A CA 1
ATOM 800 C C . THR A 1 106 ? -6.029 -6.264 -0.831 1.00 89.88 106 THR A C 1
ATOM 802 O O . THR A 1 106 ? -5.014 -6.228 -0.145 1.00 89.88 106 THR A O 1
ATOM 805 N N . VAL A 1 107 ? -6.345 -5.265 -1.661 1.00 91.69 107 VAL A N 1
ATOM 806 C CA . VAL A 1 107 ? -5.561 -4.019 -1.725 1.00 91.69 107 VAL A CA 1
ATOM 807 C C . VAL A 1 107 ? -5.778 -3.222 -0.439 1.00 91.69 107 VAL A C 1
ATOM 809 O O . VAL A 1 107 ? -6.896 -2.802 -0.153 1.00 91.69 107 VAL A O 1
ATOM 812 N N . ILE A 1 108 ? -4.704 -3.001 0.318 1.00 91.31 108 ILE A N 1
ATOM 813 C CA . ILE A 1 108 ? -4.727 -2.296 1.610 1.00 91.31 108 ILE A CA 1
ATOM 814 C C . ILE A 1 108 ? -3.937 -0.982 1.593 1.00 91.31 108 ILE A C 1
ATOM 816 O O . ILE A 1 108 ? -3.957 -0.242 2.571 1.00 91.31 108 ILE A O 1
ATOM 820 N N . GLY A 1 109 ? -3.240 -0.685 0.497 1.00 91.69 109 GLY A N 1
ATOM 821 C CA . GLY A 1 109 ? -2.463 0.538 0.341 1.00 91.69 109 GLY A CA 1
ATOM 822 C C . GLY A 1 109 ? -2.092 0.794 -1.110 1.00 91.69 109 GLY A C 1
ATOM 823 O O . GLY A 1 109 ? -1.913 -0.143 -1.890 1.00 91.69 109 GLY A O 1
ATOM 824 N N . ARG A 1 110 ? -1.979 2.071 -1.472 1.00 92.81 110 ARG A N 1
ATOM 825 C CA . ARG A 1 110 ? -1.506 2.517 -2.783 1.00 92.81 110 ARG A CA 1
ATOM 826 C C . ARG A 1 110 ? -0.933 3.925 -2.700 1.00 92.81 110 ARG A C 1
ATOM 828 O O . ARG A 1 110 ? -1.511 4.782 -2.037 1.00 92.81 110 ARG A O 1
ATOM 835 N N . ALA A 1 111 ? 0.163 4.172 -3.404 1.00 92.62 111 ALA A N 1
ATOM 836 C CA . ALA A 1 111 ? 0.767 5.495 -3.491 1.00 92.62 111 ALA A CA 1
ATOM 837 C C . ALA A 1 111 ? 1.508 5.681 -4.816 1.00 92.62 111 ALA A C 1
ATOM 839 O O . ALA A 1 111 ? 1.859 4.714 -5.494 1.00 92.62 111 ALA A O 1
ATOM 840 N N . LYS A 1 112 ? 1.760 6.944 -5.161 1.00 93.94 112 LYS A N 1
ATOM 841 C CA . LYS A 1 112 ? 2.662 7.336 -6.242 1.00 93.94 112 LYS A CA 1
ATOM 842 C C . LYS A 1 112 ? 3.660 8.354 -5.710 1.00 93.94 112 LYS A C 1
ATOM 844 O O . LYS A 1 112 ? 3.291 9.227 -4.926 1.00 93.94 112 LYS A O 1
ATOM 849 N N . GLY A 1 113 ? 4.910 8.256 -6.134 1.00 94.25 113 GLY A N 1
ATOM 850 C CA . GLY A 1 113 ? 5.942 9.216 -5.761 1.00 94.25 113 GLY A CA 1
ATOM 851 C C . GLY A 1 113 ? 7.338 8.762 -6.157 1.00 94.25 113 GLY A C 1
ATOM 852 O O . GLY A 1 113 ? 7.512 7.698 -6.743 1.00 94.25 113 GLY A O 1
ATOM 853 N N . GLY A 1 114 ? 8.342 9.577 -5.844 1.00 94.69 114 GLY A N 1
ATOM 854 C CA . GLY A 1 114 ? 9.742 9.186 -6.021 1.00 94.69 114 GLY A CA 1
ATOM 855 C C . GLY A 1 114 ? 10.183 8.118 -5.014 1.00 94.69 114 GLY A C 1
ATOM 856 O O . GLY A 1 114 ? 9.428 7.736 -4.119 1.00 94.69 114 GLY A O 1
ATOM 857 N N . GLU A 1 115 ? 11.440 7.684 -5.111 1.00 93.81 115 GLU A N 1
ATOM 858 C CA . GLU A 1 115 ? 12.013 6.614 -4.275 1.00 93.81 115 GLU A CA 1
ATOM 859 C C . GLU A 1 115 ? 11.769 6.798 -2.770 1.00 93.81 115 GLU A C 1
ATOM 861 O O . GLU A 1 115 ? 11.409 5.843 -2.087 1.00 93.81 115 GLU A O 1
ATOM 866 N N . ARG A 1 116 ? 11.888 8.030 -2.251 1.00 93.25 116 ARG A N 1
ATOM 867 C CA . ARG A 1 116 ? 11.633 8.323 -0.830 1.00 93.25 116 ARG A CA 1
ATOM 868 C C . ARG A 1 116 ? 10.220 7.922 -0.401 1.00 93.25 116 ARG A C 1
ATOM 870 O O . ARG A 1 116 ? 10.054 7.316 0.650 1.00 93.25 116 ARG A O 1
ATOM 877 N N . VAL A 1 117 ? 9.217 8.234 -1.225 1.00 92.25 117 VAL A N 1
ATOM 878 C CA . VAL A 1 117 ? 7.817 7.882 -0.946 1.00 92.25 117 VAL A CA 1
ATOM 879 C C . VAL A 1 117 ? 7.656 6.366 -0.930 1.00 92.25 117 VAL A C 1
ATOM 881 O O . VAL A 1 117 ? 6.995 5.835 -0.045 1.00 92.25 117 VAL A O 1
ATOM 884 N N . ILE A 1 118 ? 8.298 5.663 -1.866 1.00 95.06 118 ILE A N 1
ATOM 885 C CA . ILE A 1 118 ? 8.264 4.200 -1.944 1.00 95.06 118 ILE A CA 1
ATOM 886 C C . ILE A 1 118 ? 8.891 3.566 -0.699 1.00 95.06 118 ILE A C 1
ATOM 888 O O . ILE A 1 118 ? 8.267 2.705 -0.082 1.00 95.06 118 ILE A O 1
ATOM 892 N N . LEU A 1 119 ? 10.078 4.020 -0.289 1.00 94.88 119 LEU A N 1
ATOM 893 C CA . LEU A 1 119 ? 10.765 3.527 0.909 1.00 94.88 119 LEU A CA 1
ATOM 894 C C . LEU A 1 119 ? 9.940 3.770 2.179 1.00 94.88 119 LEU A C 1
ATOM 896 O O . LEU A 1 119 ? 9.779 2.858 2.989 1.00 94.88 119 LEU A O 1
ATOM 900 N N . GLU A 1 120 ? 9.373 4.969 2.341 1.00 91.75 120 GLU A N 1
ATOM 901 C CA . GLU A 1 120 ? 8.475 5.286 3.460 1.00 91.75 120 GLU A CA 1
ATOM 902 C C . GLU A 1 120 ? 7.252 4.357 3.478 1.00 91.75 120 GLU A C 1
ATOM 904 O O . GLU A 1 120 ? 6.885 3.837 4.534 1.00 91.75 120 GLU A O 1
ATOM 909 N N . TYR A 1 121 ? 6.658 4.087 2.311 1.00 91.62 121 TYR A N 1
ATOM 910 C CA . TYR A 1 121 ? 5.512 3.188 2.192 1.00 91.62 121 TYR A CA 1
ATOM 911 C C . TYR A 1 121 ? 5.890 1.741 2.547 1.00 91.62 121 TYR A C 1
ATOM 913 O O . TYR A 1 121 ? 5.190 1.101 3.329 1.00 91.62 121 TYR A O 1
ATOM 921 N N . VAL A 1 122 ? 7.023 1.227 2.057 1.00 95.25 122 VAL A N 1
ATOM 922 C CA . VAL A 1 122 ? 7.482 -0.133 2.389 1.00 95.25 122 VAL A CA 1
ATOM 923 C C . VAL A 1 122 ? 7.780 -0.268 3.885 1.00 95.25 122 VAL A C 1
ATOM 925 O O . VAL A 1 122 ? 7.292 -1.213 4.501 1.00 95.25 122 VAL A O 1
ATOM 928 N N . LYS A 1 123 ? 8.497 0.682 4.506 1.00 93.31 123 LYS A N 1
ATOM 929 C CA . LYS A 1 123 ? 8.778 0.668 5.960 1.00 93.31 123 LYS A CA 1
ATOM 930 C C . LYS A 1 123 ? 7.495 0.667 6.790 1.00 93.31 123 LYS A C 1
ATOM 932 O O . LYS A 1 123 ? 7.370 -0.080 7.764 1.00 93.31 123 LYS A O 1
ATOM 937 N N . ARG A 1 124 ? 6.515 1.474 6.378 1.00 88.38 124 ARG A N 1
ATOM 938 C CA . ARG A 1 124 ? 5.210 1.568 7.038 1.00 88.38 124 ARG A CA 1
ATOM 939 C C . ARG A 1 124 ? 4.454 0.241 6.999 1.00 88.38 124 ARG A C 1
ATOM 941 O O . ARG A 1 124 ? 4.057 -0.267 8.046 1.00 88.38 124 ARG A O 1
ATOM 948 N N . PHE A 1 125 ? 4.284 -0.352 5.818 1.00 92.00 125 PHE A N 1
ATOM 949 C CA . PHE A 1 125 ? 3.580 -1.634 5.698 1.00 92.00 125 PHE A CA 1
ATOM 950 C C . PHE A 1 125 ? 4.385 -2.799 6.287 1.00 92.00 125 PHE A C 1
ATOM 952 O O . PHE A 1 125 ? 3.793 -3.703 6.870 1.00 92.00 125 PHE A O 1
ATOM 959 N N . GLY A 1 126 ? 5.718 -2.735 6.261 1.00 91.75 126 GLY A N 1
ATOM 960 C CA . GLY A 1 126 ? 6.590 -3.684 6.957 1.00 91.75 126 GLY A CA 1
ATOM 961 C C . GLY A 1 126 ? 6.449 -3.649 8.481 1.00 91.75 126 GLY A C 1
ATOM 962 O O . GLY A 1 126 ? 6.707 -4.648 9.140 1.00 91.75 126 GLY A O 1
ATOM 963 N N . SER A 1 127 ? 5.958 -2.549 9.052 1.00 89.38 127 SER A N 1
ATOM 964 C CA . SER A 1 127 ? 5.655 -2.450 10.488 1.00 89.38 127 SER A CA 1
ATOM 965 C C . SER A 1 127 ? 4.258 -2.979 10.852 1.00 89.38 127 SER A C 1
ATOM 967 O O . SER A 1 127 ? 3.926 -3.121 12.028 1.00 89.38 127 SER A O 1
ATOM 969 N N . THR A 1 128 ? 3.412 -3.275 9.860 1.00 89.44 128 THR A N 1
ATOM 970 C CA . THR A 1 128 ? 2.084 -3.862 10.089 1.00 89.44 128 THR A CA 1
ATOM 971 C C . THR A 1 128 ? 2.228 -5.340 10.459 1.00 89.44 128 THR A C 1
ATOM 973 O O . THR A 1 128 ? 2.976 -6.035 9.781 1.00 89.44 128 THR A O 1
ATOM 976 N N . PRO A 1 129 ? 1.504 -5.881 11.459 1.00 91.81 129 PRO A N 1
ATOM 977 C CA . PRO A 1 129 ? 1.610 -7.294 11.822 1.00 91.81 129 PRO A CA 1
ATOM 978 C C . PRO A 1 129 ? 1.346 -8.243 10.641 1.00 91.81 129 PRO A C 1
ATOM 980 O O . PRO A 1 129 ? 0.246 -8.273 10.085 1.00 91.81 129 PRO A O 1
ATOM 983 N N . HIS A 1 130 ? 2.339 -9.061 10.283 1.00 95.50 130 HIS A N 1
ATOM 984 C CA . HIS A 1 130 ? 2.256 -10.029 9.186 1.00 95.50 130 HIS A CA 1
ATOM 985 C C . HIS A 1 130 ? 3.105 -11.284 9.459 1.00 95.50 130 HIS A C 1
ATOM 987 O O . HIS A 1 130 ? 3.967 -11.277 10.335 1.00 95.50 130 HIS A O 1
ATOM 993 N N . LYS A 1 131 ? 2.854 -12.387 8.737 1.00 96.75 131 LYS A N 1
ATOM 994 C CA . LYS A 1 131 ? 3.740 -13.573 8.747 1.00 96.75 131 LYS A CA 1
ATOM 995 C C . LYS A 1 131 ? 4.823 -13.513 7.670 1.00 96.75 131 LYS A C 1
ATOM 997 O O . LYS A 1 131 ? 5.924 -13.994 7.898 1.00 96.75 131 LYS A O 1
ATOM 1002 N N . SER A 1 132 ? 4.499 -12.963 6.502 1.00 96.50 132 SER A N 1
ATOM 1003 C CA . SER A 1 132 ? 5.440 -12.775 5.395 1.00 96.50 132 SER A CA 1
ATOM 1004 C C . SER A 1 132 ? 5.181 -11.445 4.695 1.00 96.50 132 SER A C 1
ATOM 1006 O O . SER A 1 132 ? 4.027 -11.028 4.576 1.00 96.50 132 SER A O 1
ATOM 1008 N N . PHE A 1 133 ? 6.250 -10.787 4.255 1.00 97.31 133 PHE A N 1
ATOM 1009 C CA . PHE A 1 133 ? 6.187 -9.594 3.423 1.00 97.31 133 PHE A CA 1
ATOM 1010 C C . PHE A 1 133 ? 7.233 -9.708 2.320 1.00 97.31 133 PHE A C 1
ATOM 1012 O O . PHE A 1 133 ? 8.386 -10.029 2.590 1.00 97.31 133 PHE A O 1
ATOM 1019 N N . VAL A 1 134 ? 6.818 -9.488 1.076 1.00 97.44 134 VAL A N 1
ATOM 1020 C CA . VAL A 1 134 ? 7.707 -9.455 -0.085 1.00 97.44 134 VAL A CA 1
ATOM 1021 C C . VAL A 1 134 ? 7.408 -8.227 -0.929 1.00 97.44 134 VAL A C 1
ATOM 1023 O O . VAL A 1 134 ? 6.247 -7.860 -1.132 1.00 97.44 134 VAL A O 1
ATOM 1026 N N . VAL A 1 135 ? 8.461 -7.605 -1.444 1.00 98.12 135 VAL A N 1
ATOM 1027 C CA . VAL A 1 135 ? 8.365 -6.523 -2.420 1.00 98.12 135 VAL A CA 1
ATOM 1028 C C . VAL A 1 135 ? 8.717 -7.071 -3.797 1.00 98.12 135 VAL A C 1
ATOM 1030 O O . VAL A 1 135 ? 9.714 -7.767 -3.963 1.00 98.12 135 VAL A O 1
ATOM 1033 N N . LYS A 1 136 ? 7.899 -6.762 -4.797 1.00 97.25 136 LYS A N 1
ATOM 1034 C CA . LYS A 1 136 ? 8.117 -7.100 -6.201 1.00 97.25 136 LYS A CA 1
ATOM 1035 C C . LYS A 1 136 ? 8.273 -5.814 -6.995 1.00 97.25 136 LYS A C 1
ATOM 1037 O O . LYS A 1 136 ? 7.412 -4.944 -6.909 1.00 97.25 136 LYS A O 1
ATOM 1042 N N . ILE A 1 137 ? 9.351 -5.697 -7.757 1.00 96.50 137 ILE A N 1
ATOM 1043 C CA . ILE A 1 137 ? 9.645 -4.526 -8.586 1.00 96.50 137 ILE A CA 1
ATOM 1044 C C . ILE A 1 137 ? 9.595 -4.956 -10.042 1.00 96.50 137 ILE A C 1
ATOM 1046 O O . ILE A 1 137 ? 10.237 -5.937 -10.420 1.00 96.50 137 ILE A O 1
ATOM 1050 N N . GLY A 1 138 ? 8.817 -4.239 -10.843 1.00 93.81 138 GLY A N 1
ATOM 1051 C CA . GLY A 1 138 ? 8.780 -4.434 -12.280 1.00 93.81 138 GLY A CA 1
ATOM 1052 C C . GLY A 1 138 ? 10.109 -4.043 -12.926 1.00 93.81 138 GLY A C 1
ATOM 1053 O O . GLY A 1 138 ? 10.669 -2.981 -12.647 1.00 93.81 138 GLY A O 1
ATOM 1054 N N . GLY A 1 139 ? 10.642 -4.953 -13.737 1.00 89.06 139 GLY A N 1
ATOM 1055 C CA . GLY A 1 139 ? 11.854 -4.765 -14.515 1.00 89.06 139 GLY A CA 1
ATOM 1056 C C . GLY A 1 139 ? 11.601 -5.062 -15.990 1.00 89.06 139 GLY A C 1
ATOM 1057 O O . GLY A 1 139 ? 11.104 -6.121 -16.364 1.00 89.06 139 GLY A O 1
ATOM 1058 N N . THR A 1 140 ? 11.998 -4.133 -16.844 1.00 86.88 140 THR A N 1
ATOM 1059 C CA . THR A 1 140 ? 12.131 -4.271 -18.294 1.00 86.88 140 THR A CA 1
ATOM 1060 C C . THR A 1 140 ? 13.602 -4.115 -18.661 1.00 86.88 140 THR A C 1
ATOM 1062 O O . THR A 1 140 ? 14.405 -3.619 -17.872 1.00 86.88 140 THR A O 1
ATOM 1065 N N . ARG A 1 141 ? 13.980 -4.463 -19.896 1.00 83.88 141 ARG A N 1
ATOM 1066 C CA . ARG A 1 141 ? 15.365 -4.275 -20.368 1.00 83.88 141 ARG A CA 1
ATOM 1067 C C . ARG A 1 141 ? 15.883 -2.839 -20.207 1.00 83.88 141 ARG A C 1
ATOM 1069 O O . ARG A 1 141 ? 17.081 -2.664 -20.042 1.00 83.88 141 ARG A O 1
ATOM 1076 N N . SER A 1 142 ? 15.010 -1.831 -20.260 1.00 85.50 142 SER A N 1
ATOM 1077 C CA . SER A 1 142 ? 15.394 -0.416 -20.187 1.00 85.50 142 SER A CA 1
ATOM 1078 C C . SER A 1 142 ? 15.469 0.151 -18.765 1.00 85.50 142 SER A C 1
ATOM 1080 O O . SER A 1 142 ? 16.050 1.217 -18.588 1.00 85.50 142 SER A O 1
ATOM 1082 N N . ASN A 1 143 ? 14.902 -0.517 -17.753 1.00 89.44 143 ASN A N 1
ATOM 1083 C CA . ASN A 1 143 ? 14.911 -0.042 -16.360 1.00 89.44 143 ASN A CA 1
ATOM 1084 C C . ASN A 1 143 ? 15.437 -1.085 -15.352 1.00 89.44 143 ASN A C 1
ATOM 1086 O O . ASN A 1 143 ? 15.360 -0.853 -14.148 1.00 89.44 143 ASN A O 1
ATOM 1090 N N . LEU A 1 144 ? 15.989 -2.206 -15.830 1.00 91.38 144 LEU A N 1
ATOM 1091 C CA . LEU A 1 144 ? 16.422 -3.330 -14.997 1.00 91.38 144 LEU A CA 1
ATOM 1092 C C . LEU A 1 144 ? 17.452 -2.925 -13.935 1.00 91.38 144 LEU A C 1
ATOM 1094 O O . LEU A 1 144 ? 17.329 -3.319 -12.779 1.00 91.38 144 LEU A O 1
ATOM 1098 N N . GLU A 1 145 ? 18.439 -2.113 -14.313 1.00 93.50 145 GLU A N 1
ATOM 1099 C CA . GLU A 1 145 ? 19.455 -1.598 -13.388 1.00 93.50 145 GLU A CA 1
ATOM 1100 C C . GLU A 1 145 ? 18.810 -0.782 -12.260 1.00 93.50 145 GLU A C 1
ATOM 1102 O O . GLU A 1 145 ? 19.008 -1.087 -11.086 1.00 93.50 145 GLU A O 1
ATOM 1107 N N . ARG A 1 146 ? 17.910 0.149 -12.605 1.00 94.12 146 ARG A N 1
ATOM 1108 C CA . ARG A 1 146 ? 17.141 0.943 -11.630 1.00 94.12 146 ARG A CA 1
ATOM 1109 C C . ARG A 1 146 ? 16.285 0.064 -10.712 1.00 94.12 146 ARG A C 1
ATOM 1111 O O . ARG A 1 146 ? 16.147 0.362 -9.528 1.00 94.12 146 ARG A O 1
ATOM 1118 N N . ALA A 1 147 ? 15.709 -1.018 -11.239 1.00 94.94 147 ALA A N 1
ATOM 1119 C CA . ALA A 1 147 ? 14.934 -1.968 -10.445 1.00 94.94 147 ALA A CA 1
ATOM 1120 C C . ALA A 1 147 ? 15.799 -2.697 -9.414 1.00 94.94 147 ALA A C 1
ATOM 1122 O O . ALA A 1 147 ? 15.387 -2.830 -8.259 1.00 94.94 147 ALA A O 1
ATOM 1123 N N . TYR A 1 148 ? 17.007 -3.116 -9.797 1.00 95.75 148 TYR A N 1
ATOM 1124 C CA . TYR A 1 148 ? 17.959 -3.710 -8.861 1.00 95.75 148 TYR A CA 1
ATOM 1125 C C . TYR A 1 148 ? 18.476 -2.701 -7.834 1.00 95.75 148 TYR A C 1
ATOM 1127 O O . TYR A 1 148 ? 18.543 -3.039 -6.655 1.00 95.75 148 TYR A O 1
ATOM 1135 N N . GLU A 1 149 ? 18.775 -1.464 -8.235 1.00 95.75 149 GLU A N 1
ATOM 1136 C CA . GLU A 1 149 ? 19.206 -0.402 -7.318 1.00 95.75 149 GLU A CA 1
ATOM 1137 C C . GLU A 1 149 ? 18.145 -0.090 -6.258 1.00 95.75 149 GLU A C 1
ATOM 1139 O O . GLU A 1 149 ? 18.439 -0.081 -5.058 1.00 95.75 149 GLU A O 1
ATOM 1144 N N . LEU A 1 150 ? 16.893 0.127 -6.678 1.00 95.94 150 LEU A N 1
ATOM 1145 C CA . LEU A 1 150 ? 15.791 0.350 -5.745 1.00 95.94 150 LEU A CA 1
ATOM 1146 C C . LEU A 1 150 ? 15.554 -0.886 -4.872 1.00 95.94 150 LEU A C 1
ATOM 1148 O O . LEU A 1 150 ? 15.319 -0.757 -3.670 1.00 95.94 150 LEU A O 1
ATOM 1152 N N . GLY A 1 151 ? 15.644 -2.085 -5.452 1.00 96.44 151 GLY A N 1
ATOM 1153 C CA . GLY A 1 151 ? 15.482 -3.328 -4.710 1.00 96.44 151 GLY A CA 1
ATOM 1154 C C . GLY A 1 151 ? 16.548 -3.529 -3.640 1.00 96.44 151 GLY A C 1
ATOM 1155 O O . GLY A 1 151 ? 16.219 -3.907 -2.517 1.00 96.44 151 GLY A O 1
ATOM 1156 N N . TRP A 1 152 ? 17.802 -3.194 -3.941 1.00 97.00 152 TRP A N 1
ATOM 1157 C CA . TRP A 1 152 ? 18.891 -3.211 -2.970 1.00 97.00 152 TRP A CA 1
ATOM 1158 C C . TRP A 1 152 ? 18.647 -2.219 -1.829 1.00 97.00 152 TRP A C 1
ATOM 1160 O O . TRP A 1 152 ? 18.741 -2.596 -0.661 1.00 97.00 152 TRP A O 1
ATOM 1170 N N . LYS A 1 153 ? 18.261 -0.975 -2.151 1.00 96.94 153 LYS A N 1
ATOM 1171 C CA . LYS A 1 153 ? 17.906 0.044 -1.145 1.00 96.94 153 LYS A CA 1
ATOM 1172 C C . LYS A 1 153 ? 16.776 -0.438 -0.234 1.00 96.94 153 LYS A C 1
ATOM 1174 O O . LYS A 1 153 ? 16.889 -0.341 0.984 1.00 96.94 153 LYS A O 1
ATOM 1179 N N . ILE A 1 154 ? 15.708 -1.000 -0.803 1.00 97.44 154 ILE A N 1
ATOM 1180 C CA . ILE A 1 154 ? 14.575 -1.529 -0.032 1.00 97.44 154 ILE A CA 1
ATOM 1181 C C . ILE A 1 154 ? 15.018 -2.678 0.879 1.00 97.44 154 ILE A C 1
ATOM 1183 O O . ILE A 1 154 ? 14.681 -2.669 2.063 1.00 97.44 154 ILE A O 1
ATOM 1187 N N . ALA A 1 155 ? 15.779 -3.643 0.361 1.00 96.19 155 ALA A N 1
ATOM 1188 C CA . ALA A 1 155 ? 16.261 -4.772 1.152 1.00 96.19 155 ALA A CA 1
ATOM 1189 C C . ALA A 1 155 ? 17.132 -4.304 2.329 1.00 96.19 155 ALA A C 1
ATOM 1191 O O . ALA A 1 155 ? 16.932 -4.754 3.457 1.00 96.19 155 ALA A O 1
ATOM 1192 N N . LEU A 1 156 ? 18.046 -3.362 2.078 1.00 96.06 156 LEU A N 1
ATOM 1193 C CA . LEU A 1 156 ? 18.959 -2.821 3.082 1.00 96.06 156 LEU A CA 1
ATOM 1194 C C . LEU A 1 156 ? 18.234 -1.982 4.144 1.00 96.06 156 LEU A C 1
ATOM 1196 O O . LEU A 1 156 ? 18.476 -2.151 5.335 1.00 96.06 156 LEU A O 1
ATOM 1200 N N . GLU A 1 157 ? 17.349 -1.076 3.729 1.00 95.19 157 GLU A N 1
ATOM 1201 C CA . GLU A 1 157 ? 16.711 -0.119 4.638 1.00 95.19 157 GLU A CA 1
ATOM 1202 C C . GLU A 1 157 ? 15.460 -0.653 5.339 1.00 95.19 157 GLU A C 1
ATOM 1204 O O . GLU A 1 157 ? 15.082 -0.136 6.392 1.00 95.19 157 GLU A O 1
ATOM 1209 N N . CYS A 1 158 ? 14.771 -1.621 4.734 1.00 94.25 158 CYS A N 1
ATOM 1210 C CA . CYS A 1 158 ? 13.499 -2.136 5.242 1.00 94.25 158 CYS A CA 1
ATOM 1211 C C . CYS A 1 158 ? 13.615 -3.569 5.772 1.00 94.25 158 CYS A C 1
ATOM 1213 O O . CYS A 1 158 ? 12.704 -4.021 6.459 1.00 94.25 158 CYS A O 1
ATOM 1215 N N . GLY A 1 159 ? 14.690 -4.296 5.442 1.00 93.50 159 GLY A N 1
ATOM 1216 C CA . GLY A 1 159 ? 14.853 -5.700 5.829 1.00 93.50 159 GLY A CA 1
ATOM 1217 C C . GLY A 1 159 ? 13.815 -6.633 5.197 1.00 93.50 159 GLY A C 1
ATOM 1218 O O . GLY A 1 159 ? 13.510 -7.682 5.760 1.00 93.50 159 GLY A O 1
ATOM 1219 N N . VAL A 1 160 ? 13.235 -6.247 4.054 1.00 94.38 160 VAL A N 1
ATOM 1220 C CA . VAL A 1 160 ? 12.176 -7.007 3.372 1.00 94.38 160 VAL A CA 1
ATOM 1221 C C . VAL A 1 160 ? 12.752 -7.714 2.142 1.00 94.38 160 VAL A C 1
ATOM 1223 O O . VAL A 1 160 ? 13.468 -7.076 1.370 1.00 94.38 160 VAL A O 1
ATOM 1226 N N . PRO A 1 161 ? 12.431 -9.001 1.907 1.00 95.94 161 PRO A N 1
ATOM 1227 C CA . PRO A 1 161 ? 12.766 -9.686 0.664 1.00 95.94 161 PRO A CA 1
ATOM 1228 C C . PRO A 1 161 ? 12.261 -8.930 -0.570 1.00 95.94 161 PRO A C 1
ATOM 1230 O O . PRO A 1 161 ? 11.086 -8.557 -0.640 1.00 95.94 161 PRO A O 1
ATOM 1233 N N . VAL A 1 162 ? 13.134 -8.758 -1.565 1.00 97.06 162 VAL A N 1
ATOM 1234 C CA . VAL A 1 162 ? 12.801 -8.092 -2.829 1.00 97.06 162 VAL A CA 1
ATOM 1235 C C . VAL A 1 162 ? 12.997 -9.033 -4.011 1.00 97.06 162 VAL A C 1
ATOM 1237 O O . VAL A 1 162 ? 14.005 -9.730 -4.107 1.00 97.06 162 VAL A O 1
ATOM 1240 N N . LEU A 1 163 ? 12.035 -9.028 -4.929 1.00 95.56 163 LEU A N 1
ATOM 1241 C CA . LEU A 1 163 ? 12.078 -9.747 -6.195 1.00 95.56 163 LEU A CA 1
ATOM 1242 C C . LEU A 1 163 ? 11.955 -8.750 -7.346 1.00 95.56 163 LEU A C 1
ATOM 1244 O O . LEU A 1 163 ? 10.986 -7.998 -7.411 1.00 95.56 163 LEU A O 1
ATOM 1248 N N . VAL A 1 164 ? 12.894 -8.774 -8.286 1.00 94.00 164 VAL A N 1
ATOM 1249 C CA . VAL A 1 164 ? 12.706 -8.101 -9.578 1.00 94.00 164 VAL A CA 1
ATOM 1250 C C . VAL A 1 164 ? 11.986 -9.076 -10.504 1.00 94.00 164 VAL A C 1
ATOM 1252 O O . VAL A 1 164 ? 12.422 -10.218 -10.659 1.00 94.00 164 VAL A O 1
ATOM 1255 N N . VAL A 1 165 ? 10.856 -8.654 -11.069 1.00 91.62 165 VAL A N 1
ATOM 1256 C CA . VAL A 1 165 ? 10.025 -9.475 -11.955 1.00 91.62 165 VAL A CA 1
ATOM 1257 C C . VAL A 1 165 ? 9.993 -8.864 -13.345 1.00 91.62 165 VAL A C 1
ATOM 1259 O O . VAL A 1 165 ? 9.780 -7.665 -13.499 1.00 91.62 165 VAL A O 1
ATOM 1262 N N . ASP A 1 166 ? 10.188 -9.699 -14.363 1.00 85.75 166 ASP A N 1
ATOM 1263 C CA . ASP A 1 166 ? 10.069 -9.263 -15.752 1.00 85.75 166 ASP A CA 1
ATOM 1264 C C . ASP A 1 166 ? 8.644 -8.772 -16.030 1.00 85.75 166 ASP A C 1
ATOM 1266 O O . ASP A 1 166 ? 7.680 -9.464 -15.695 1.00 85.75 166 ASP A O 1
ATOM 1270 N N . GLU A 1 167 ? 8.512 -7.607 -16.660 1.00 75.56 167 GLU A N 1
ATOM 1271 C CA . GLU A 1 167 ? 7.241 -7.049 -17.129 1.00 75.56 167 GLU A CA 1
ATOM 1272 C C . GLU A 1 167 ? 6.862 -7.511 -18.548 1.00 75.56 167 GLU A C 1
ATOM 1274 O O . GLU A 1 167 ? 5.675 -7.514 -18.889 1.00 75.56 167 GLU A O 1
ATOM 1279 N N . THR A 1 168 ? 7.832 -7.953 -19.363 1.00 63.78 168 THR A N 1
ATOM 1280 C CA . THR A 1 168 ? 7.680 -8.149 -20.822 1.00 63.78 168 THR A CA 1
ATOM 1281 C C . THR A 1 168 ? 6.865 -9.373 -21.237 1.00 63.78 168 THR A C 1
ATOM 1283 O O . THR A 1 168 ? 6.460 -9.496 -22.391 1.00 63.78 168 THR A O 1
ATOM 1286 N N . SER A 1 169 ? 6.515 -10.240 -20.295 1.00 53.38 169 SER A N 1
ATOM 1287 C CA . SER A 1 169 ? 5.670 -11.402 -20.561 1.00 53.38 169 SER A CA 1
ATOM 1288 C C . SER A 1 169 ? 4.197 -11.113 -20.251 1.00 53.38 169 SER A C 1
ATOM 1290 O O . SER A 1 169 ? 3.861 -10.706 -19.136 1.00 53.38 169 SER A O 1
ATOM 1292 N N . THR A 1 170 ? 3.325 -11.348 -21.235 1.00 44.59 170 THR A N 1
ATOM 1293 C CA . THR A 1 170 ? 1.858 -11.250 -21.188 1.00 44.59 170 THR A CA 1
ATOM 1294 C C . THR A 1 170 ? 1.274 -11.776 -19.876 1.00 44.59 170 THR A C 1
ATOM 1296 O O . THR A 1 170 ? 1.113 -12.978 -19.660 1.00 44.59 170 THR A O 1
ATOM 1299 N N . THR A 1 171 ? 0.876 -10.864 -18.986 1.00 44.69 171 THR A N 1
ATOM 1300 C CA . THR A 1 171 ? -0.152 -11.215 -18.005 1.00 44.69 171 THR A CA 1
ATOM 1301 C C . THR A 1 171 ? -1.390 -11.524 -18.835 1.00 44.69 171 THR A C 1
ATOM 1303 O O . THR A 1 171 ? -1.839 -10.645 -19.568 1.00 44.69 171 THR A O 1
ATOM 1306 N N . ARG A 1 172 ? -1.912 -12.760 -18.786 1.00 45.91 172 ARG A N 1
ATOM 1307 C CA . ARG A 1 172 ? -3.254 -13.063 -19.307 1.00 45.91 172 ARG A CA 1
ATOM 1308 C C . ARG A 1 172 ? -4.161 -11.930 -18.832 1.00 45.91 172 ARG A C 1
ATOM 1310 O O . ARG A 1 172 ? -4.363 -11.790 -17.629 1.00 45.91 172 ARG A O 1
ATOM 1317 N N . GLU A 1 173 ? -4.668 -11.110 -19.750 1.00 43.88 173 GLU A N 1
ATOM 1318 C CA . GLU 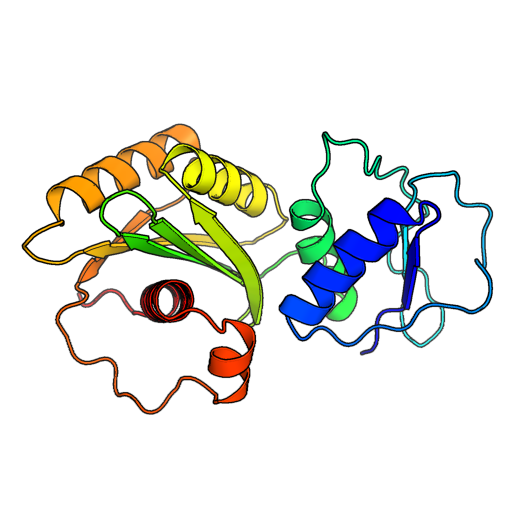A 1 173 ? -5.465 -9.910 -19.447 1.00 43.88 173 GLU A CA 1
ATOM 1319 C C . GLU A 1 173 ? -6.745 -10.209 -18.638 1.00 43.88 173 GLU A C 1
ATOM 1321 O O . GLU A 1 173 ? -7.458 -9.294 -18.236 1.00 43.88 173 GLU A O 1
ATOM 1326 N N . GLY A 1 174 ? -7.034 -11.480 -18.353 1.00 46.78 174 GLY A N 1
ATOM 1327 C CA . GLY A 1 174 ? -8.300 -11.965 -17.824 1.00 46.78 174 GLY A CA 1
ATOM 1328 C C . GLY A 1 174 ? -8.477 -12.034 -16.304 1.00 46.78 174 GLY A C 1
ATOM 1329 O O . GLY A 1 174 ? -9.477 -12.607 -15.893 1.00 46.78 174 GLY A O 1
ATOM 1330 N N . ILE A 1 175 ? -7.584 -11.519 -15.446 1.00 53.91 175 ILE A N 1
ATOM 1331 C CA . ILE A 1 175 ? -7.765 -11.661 -13.975 1.00 53.91 175 ILE A CA 1
ATOM 1332 C C . ILE A 1 175 ? -7.492 -10.371 -13.190 1.00 53.91 175 ILE A C 1
ATOM 1334 O O . ILE A 1 175 ? -7.002 -10.401 -12.067 1.00 53.91 175 ILE A O 1
ATOM 1338 N N . ILE A 1 176 ? -7.812 -9.203 -13.743 1.00 61.03 176 ILE A N 1
ATOM 1339 C CA . ILE A 1 176 ? -8.065 -8.043 -12.877 1.00 61.03 176 ILE A CA 1
ATOM 1340 C C . ILE A 1 176 ? -9.563 -7.851 -12.864 1.00 61.03 176 ILE A C 1
ATOM 1342 O O . ILE A 1 176 ? -10.153 -7.522 -13.892 1.00 61.03 176 ILE A O 1
ATOM 1346 N N . ARG A 1 177 ? -10.178 -8.076 -11.700 1.00 66.56 177 ARG A N 1
ATOM 1347 C CA . ARG A 1 177 ? -11.599 -7.784 -11.515 1.00 66.56 177 ARG A CA 1
ATOM 1348 C C . ARG A 1 177 ? -11.836 -6.326 -11.909 1.00 66.56 177 ARG A C 1
ATOM 1350 O O . ARG A 1 177 ? -11.057 -5.449 -11.530 1.00 66.56 177 ARG A O 1
ATOM 1357 N N . SER A 1 178 ? -12.894 -6.065 -12.672 1.00 69.75 178 SER A N 1
ATOM 1358 C CA . SER A 1 178 ? -13.293 -4.708 -13.079 1.00 69.75 178 SER A CA 1
ATOM 1359 C C . SER A 1 178 ? -13.354 -3.754 -11.881 1.00 69.75 178 SER A C 1
ATOM 1361 O O . SER A 1 178 ? -12.907 -2.615 -11.973 1.00 69.75 178 SER A O 1
ATOM 1363 N N . GLU A 1 179 ? -13.796 -4.270 -10.736 1.00 70.88 179 GLU A N 1
ATOM 1364 C CA . GLU A 1 179 ? -13.810 -3.616 -9.428 1.00 70.88 179 GLU A CA 1
ATOM 1365 C C . GLU A 1 179 ? -12.422 -3.135 -8.986 1.00 70.88 179 GLU A C 1
ATOM 1367 O O . GLU A 1 179 ? -12.275 -1.989 -8.579 1.00 70.88 179 GLU A O 1
ATOM 1372 N N . THR A 1 180 ? -11.378 -3.960 -9.113 1.00 76.94 180 THR A N 1
ATOM 1373 C CA . THR A 1 180 ? -10.002 -3.586 -8.749 1.00 76.94 180 THR A CA 1
ATOM 1374 C C . THR A 1 180 ? -9.435 -2.541 -9.704 1.00 76.94 180 THR A C 1
ATOM 1376 O O . THR A 1 180 ? -8.737 -1.623 -9.280 1.00 76.94 180 THR A O 1
ATOM 1379 N N . LYS A 1 181 ? -9.760 -2.634 -10.998 1.00 77.00 181 LYS A N 1
ATOM 1380 C CA . LYS A 1 181 ? -9.354 -1.620 -11.978 1.00 77.00 181 LYS A CA 1
ATOM 1381 C C . LYS A 1 181 ? -10.026 -0.273 -11.688 1.00 77.00 181 LYS A C 1
ATOM 1383 O O . LYS A 1 181 ? -9.349 0.752 -11.694 1.00 77.00 181 LYS A O 1
ATOM 1388 N N . ALA A 1 182 ? -11.324 -0.288 -11.380 1.00 76.00 182 ALA A N 1
ATOM 1389 C CA . ALA A 1 182 ? -12.073 0.894 -10.960 1.00 76.00 182 ALA A CA 1
ATOM 1390 C C . ALA A 1 182 ? -11.544 1.466 -9.636 1.00 76.00 182 ALA A C 1
ATOM 1392 O O . ALA A 1 182 ? -11.453 2.680 -9.484 1.00 76.00 182 ALA A O 1
ATOM 1393 N N . LEU A 1 183 ? -11.142 0.594 -8.706 1.00 82.12 183 LEU A N 1
ATOM 1394 C CA . LEU A 1 183 ? -10.588 0.983 -7.416 1.00 82.12 183 LEU A CA 1
ATOM 1395 C C . LEU A 1 183 ? -9.273 1.752 -7.549 1.00 82.12 183 LEU A C 1
ATOM 1397 O O . LEU A 1 183 ? -9.068 2.777 -6.899 1.00 82.12 183 LEU A O 1
ATOM 1401 N N . LEU A 1 184 ? -8.366 1.234 -8.375 1.00 86.69 184 LEU A N 1
ATOM 1402 C CA . LEU A 1 184 ? -7.053 1.834 -8.566 1.00 86.69 184 LEU A CA 1
ATOM 1403 C C . LEU A 1 184 ? -7.154 3.107 -9.410 1.00 86.69 184 LEU A C 1
ATOM 1405 O O . LEU A 1 184 ? -6.514 4.097 -9.061 1.00 86.69 184 LEU A O 1
ATOM 1409 N N . GLY A 1 185 ? -7.972 3.107 -10.468 1.00 83.00 185 GLY A N 1
ATOM 1410 C CA . GLY A 1 185 ? -8.295 4.286 -11.286 1.00 83.00 185 GLY A CA 1
ATOM 1411 C C . GLY A 1 185 ? -7.125 4.908 -12.065 1.00 83.00 185 GLY A C 1
ATOM 1412 O O . GLY A 1 185 ? -7.354 5.738 -12.937 1.00 83.00 185 GLY A O 1
ATOM 1413 N N . ASP A 1 186 ? -5.890 4.492 -11.784 1.00 88.62 186 ASP A N 1
ATOM 1414 C CA . ASP A 1 186 ? -4.640 4.997 -12.348 1.00 88.62 186 ASP A CA 1
ATOM 1415 C C . ASP A 1 186 ? -3.876 3.835 -13.017 1.00 88.62 186 ASP A C 1
ATOM 1417 O O . ASP A 1 186 ? -3.677 2.798 -12.370 1.00 88.62 186 ASP A O 1
ATOM 1421 N N . PRO A 1 187 ? -3.469 3.961 -14.295 1.00 88.44 187 PRO A N 1
ATOM 1422 C CA . PRO A 1 187 ? -2.775 2.898 -15.023 1.00 88.44 187 PRO A CA 1
ATOM 1423 C C . PRO A 1 187 ? -1.492 2.398 -14.349 1.00 88.44 187 PRO A C 1
ATOM 1425 O O . PRO A 1 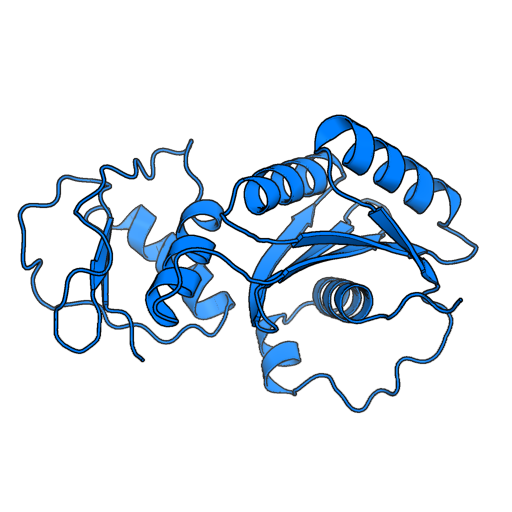187 ? -1.266 1.188 -14.337 1.00 88.44 187 PRO A O 1
ATOM 1428 N N . ASP A 1 188 ? -0.708 3.287 -13.735 1.00 90.94 188 ASP A N 1
ATOM 1429 C CA . ASP A 1 188 ? 0.563 2.933 -13.087 1.00 90.94 188 ASP A CA 1
ATOM 1430 C C . ASP A 1 188 ? 0.289 2.130 -11.806 1.00 90.94 188 ASP A C 1
ATOM 1432 O O . ASP A 1 188 ? 0.951 1.138 -11.502 1.00 90.94 188 ASP A O 1
ATOM 1436 N N . LEU A 1 189 ? -0.771 2.485 -11.066 1.00 93.31 189 LEU A N 1
ATOM 1437 C CA . LEU A 1 189 ? -1.219 1.687 -9.918 1.00 93.31 189 LEU A CA 1
ATOM 1438 C C . LEU A 1 189 ? -1.745 0.312 -10.353 1.00 93.31 189 LEU A C 1
ATOM 1440 O O . LEU A 1 189 ? -1.539 -0.680 -9.653 1.00 93.31 189 LEU A O 1
ATOM 1444 N N . VAL A 1 190 ? -2.408 0.221 -11.509 1.00 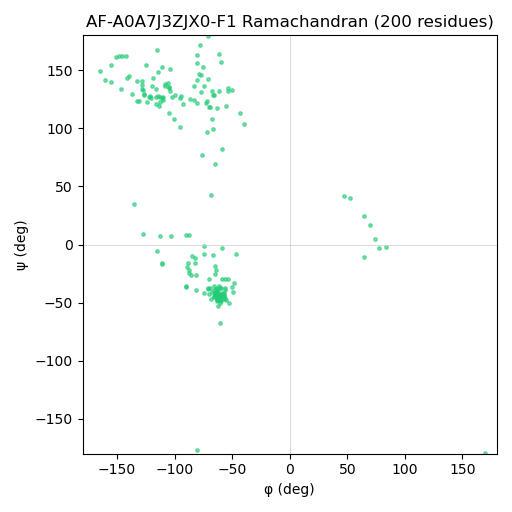91.44 190 VAL A N 1
ATOM 1445 C CA . VAL A 1 190 ? -2.830 -1.068 -12.082 1.00 91.44 190 VAL A CA 1
ATOM 1446 C C . VAL A 1 190 ? -1.616 -1.910 -12.490 1.00 91.44 190 VAL A C 1
ATOM 1448 O O . VAL A 1 190 ? -1.625 -3.122 -12.265 1.00 91.44 190 VAL A O 1
ATOM 1451 N N . ALA A 1 191 ? -0.567 -1.300 -13.045 1.00 90.69 191 ALA A N 1
ATOM 1452 C CA . ALA A 1 191 ? 0.692 -1.976 -13.353 1.00 90.69 191 ALA A CA 1
ATOM 1453 C C . ALA A 1 191 ? 1.382 -2.487 -12.077 1.00 90.69 191 ALA A C 1
ATOM 1455 O O . ALA A 1 191 ? 1.691 -3.676 -11.984 1.00 90.69 191 ALA A O 1
ATOM 1456 N N . ALA A 1 192 ? 1.490 -1.650 -11.044 1.00 94.50 192 ALA A N 1
ATOM 1457 C CA . ALA A 1 192 ? 2.017 -2.033 -9.736 1.00 94.50 192 ALA A CA 1
ATOM 1458 C C . ALA A 1 192 ? 1.227 -3.200 -9.112 1.00 94.50 192 ALA A C 1
ATOM 1460 O O . ALA A 1 192 ? 1.810 -4.162 -8.609 1.00 94.50 192 ALA A O 1
ATOM 1461 N N . TYR A 1 193 ? -0.106 -3.187 -9.215 1.00 93.62 193 TYR A N 1
ATOM 1462 C CA . TYR A 1 193 ? -0.944 -4.310 -8.787 1.00 93.62 193 TYR A CA 1
ATOM 1463 C C . TYR A 1 193 ? -0.649 -5.598 -9.575 1.00 93.62 193 TYR A C 1
ATOM 1465 O O . TYR A 1 193 ? -0.525 -6.669 -8.982 1.00 93.62 193 TYR A O 1
ATOM 1473 N N . ARG A 1 194 ? -0.479 -5.516 -10.903 1.00 90.56 194 ARG A N 1
ATOM 1474 C CA . ARG A 1 194 ? -0.087 -6.675 -11.731 1.00 90.56 194 ARG A CA 1
ATOM 1475 C C . ARG A 1 194 ? 1.252 -7.244 -11.290 1.00 90.56 194 ARG A C 1
ATOM 1477 O O . ARG A 1 194 ? 1.377 -8.457 -11.167 1.00 90.56 194 ARG A O 1
ATOM 1484 N N . ILE A 1 195 ? 2.226 -6.377 -11.034 1.00 92.88 195 ILE A N 1
ATOM 1485 C CA . ILE A 1 195 ? 3.561 -6.747 -10.556 1.00 92.88 195 ILE A CA 1
ATOM 1486 C C . ILE A 1 195 ? 3.469 -7.486 -9.218 1.00 92.88 195 ILE A C 1
ATOM 1488 O O . ILE A 1 195 ? 4.083 -8.542 -9.069 1.00 92.88 195 ILE A O 1
ATOM 1492 N N . ALA A 1 196 ? 2.640 -7.012 -8.281 1.00 93.75 196 ALA A N 1
ATOM 1493 C CA . ALA A 1 196 ? 2.402 -7.703 -7.011 1.00 93.75 196 ALA A CA 1
ATOM 1494 C C . ALA A 1 196 ? 1.904 -9.148 -7.221 1.00 93.75 196 ALA A C 1
ATOM 1496 O O . ALA A 1 196 ? 2.329 -10.073 -6.523 1.00 93.75 196 ALA A O 1
ATOM 1497 N N . LEU A 1 197 ? 1.044 -9.372 -8.215 1.00 90.62 197 LEU A N 1
ATOM 1498 C CA . LEU A 1 197 ? 0.479 -10.689 -8.508 1.00 90.62 197 LEU A CA 1
ATOM 1499 C C . LEU A 1 197 ? 1.380 -11.598 -9.357 1.00 90.62 197 LEU A C 1
ATOM 1501 O O . LEU A 1 197 ? 1.092 -12.788 -9.455 1.00 90.62 197 LEU A O 1
ATOM 1505 N N . ARG A 1 198 ? 2.464 -11.094 -9.962 1.00 86.31 198 ARG A N 1
ATOM 1506 C CA . ARG A 1 198 ? 3.351 -11.935 -10.784 1.00 86.31 198 ARG A CA 1
ATOM 1507 C C . ARG A 1 198 ? 4.081 -12.962 -9.928 1.00 86.31 198 ARG A C 1
ATOM 1509 O O . ARG A 1 198 ? 4.678 -12.626 -8.905 1.00 86.31 198 ARG A O 1
ATOM 1516 N N . GLU A 1 199 ? 4.073 -14.212 -10.363 1.00 76.44 199 GLU A N 1
ATOM 1517 C CA . GLU A 1 199 ? 4.942 -15.246 -9.807 1.00 76.44 199 GLU A CA 1
ATOM 1518 C C . GLU A 1 199 ? 6.352 -15.104 -10.383 1.00 76.44 199 GLU A C 1
ATOM 1520 O O . GLU A 1 199 ? 6.533 -14.683 -11.530 1.00 76.44 199 GLU A O 1
ATOM 1525 N N . LYS A 1 200 ? 7.364 -15.435 -9.576 1.00 56.81 200 LYS A N 1
ATOM 1526 C CA . LYS A 1 200 ? 8.735 -15.538 -10.071 1.00 56.81 200 LYS A CA 1
ATOM 1527 C C . LYS A 1 200 ? 8.774 -16.761 -10.987 1.00 56.81 200 LYS A C 1
ATOM 1529 O O . LYS A 1 200 ? 8.487 -17.858 -10.523 1.00 56.81 200 LYS A O 1
ATOM 1534 N N . ARG A 1 201 ? 9.077 -16.575 -12.273 1.00 52.59 201 ARG A N 1
ATOM 1535 C CA . ARG A 1 201 ? 9.415 -17.714 -13.133 1.00 52.59 201 ARG A CA 1
ATOM 1536 C C . ARG A 1 201 ? 10.806 -18.192 -12.720 1.00 52.59 201 ARG A C 1
ATOM 1538 O O . ARG A 1 201 ? 11.721 -17.369 -12.660 1.00 52.59 201 ARG A O 1
ATOM 1545 N N . GLU A 1 202 ? 10.894 -19.460 -12.331 1.00 39.69 202 GLU A N 1
ATOM 1546 C CA . GLU A 1 202 ? 12.157 -20.172 -12.101 1.00 39.69 202 GLU A CA 1
ATOM 1547 C C . GLU A 1 202 ? 12.923 -20.368 -13.412 1.00 39.69 202 GLU A C 1
ATOM 1549 O O . GLU A 1 202 ? 12.259 -20.559 -14.461 1.00 39.69 202 GLU A O 1
#

Mean predicted aligned error: 7.95 Å

Organism: NCBI:txid683846

pLDDT: mean 79.67, std 16.55, range [33.28, 98.12]

Radius of gyration: 17.74 Å; Cα contacts (8 Å, |Δi|>4): 364; chains: 1; bounding box: 44×37×47 Å

Nearest PDB structures (foldseek):
  1t6d-assembly2_B  TM=5.499E-01  e=1.845E-03  Aquifex aeolicus VF5
  7epq-assembly1_B  TM=5.283E-01  e=3.427E-03  Porphyromonas gingivalis ATCC 33277
  3hrg-assembly1_A  TM=4.572E-01  e=6.365E-03  Bacteroides thetaiotaomicron VPI-5482
  2e89-assembly2_C  TM=4.203E-01  e=4.029E-01  Aquifex aeolicus
  6rs4-assembly1_B  TM=2.456E-01  e=4.287E-01  Catharanthus roseus

Sequence (202 aa):
MVVVVAVVNPRAFVRLREALRGLGLVYKVPDRLPYECKPNEIALYDVDGTVLGECKTIRVASAESVDEIVPKIFLAKESKQR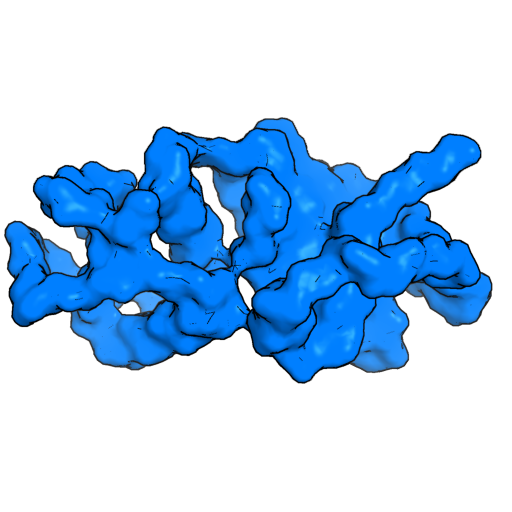FAQLIAGIDLGGSTHAIVVIGDGTVIGRAKGGERVILEYVKRFGSTPHKSFVVKIGGTRSNLERAYELGWKIALECGVPVLVVDETSTTREGIIRSETKALLGDPDLVAAYRIALREKRE

Foldseek 3Di:
DAKEKEAQEPVLVVQLVCLCVLQVHHYHYDPDDPDPQDHGWMWIADPVRHTLDDRDNPRPPVPRDSLLVQLVNVCSHVVHQAFQEKFWFWEDDDFKIKIWIDTNNGTRDIDIGGLVVVLVNLLSVLPGHYPAYEYEYEDDPVCNVVSVVSQVVNCVSRVHHYHYAYPPDDPPPPPDPPVNCVSQVDVNNVSSVVRRPDDHDD

Secondary structure (DSSP, 8-state):
--EEEEESSHHHHHHHHHHHHTTT--EE--SS-SS-PPTT-EEEE-TT--EEEEEE---TTTTS-HHHHHHHHHHHHTT-SSBS-EEEEEEE-SS-EEEEEEETTEEEEEEEESHHHHHHHHHHHHTS-BS-EEEEEEE-TTTHHHHHHHHHHHHHHH---EEEEESSS---GGGS-HHHHHHH-SHHHHHHHHHHHPPPP-